Protein AF-0000000078231424 (afdb_homodimer)

pLDDT: mean 76.79, std 26.16, range [24.81, 97.56]

Radius of gyration: 26.02 Å; Cα contacts (8 Å, |Δi|>4): 139; chains: 2; bounding box: 28×90×89 Å

Foldseek 3Di:
DPPPPPPPPPPPPPCCPVVVPPPPQPQDQDDLPLCVPPDPVLVVVLVVLVVDPPDDLVVSLVVQLVSCVVVVCNVSSNVSSVSRVVSVVVNVVVVVVVVVVVVD/DPPPPPPPPPPPPPCCVVVVPPPPQPQDQDDLPLCVPPDPVLVVVLVVLVVDPPDDLVVSLVVQLVSCVVVVCNVSSNVSSVSRVVSVVVNVVVVVVVVVVVVD

Solvent-accessible surface area (backbone atoms only — not comparable to full-atom values): 12848 Å² total; per-residue (Å²): 135,86,78,74,78,76,79,76,76,76,76,74,73,73,76,70,70,72,72,62,69,70,63,95,63,39,74,73,69,74,72,65,68,77,49,72,84,47,55,70,68,58,50,50,55,52,47,60,60,68,63,54,75,90,60,46,67,70,57,49,50,51,53,49,36,59,57,23,50,79,71,74,37,36,71,53,40,50,54,47,49,50,53,46,51,52,51,50,52,52,50,49,54,51,40,51,50,52,41,52,60,67,66,100,136,86,78,76,78,77,78,76,76,77,75,75,73,74,75,70,69,73,74,60,70,68,62,95,62,40,76,73,69,74,73,67,69,78,48,72,85,47,54,70,68,59,49,52,56,53,48,60,60,66,63,54,75,91,59,46,66,69,56,48,48,51,52,50,36,57,58,22,50,79,72,74,36,36,69,54,39,50,53,47,47,50,52,46,51,53,49,51,53,52,50,48,53,50,41,50,52,52,42,52,60,66,65,100

Secondary structure (DSSP, 8-state):
-----------------------TT--PPPP-GGGTT--HHHHHHHHHHHT--S--HHHHHHHHHHHHHTTT-HHHHHHHHHHHHHHHHHHHHHHHHHHHHHH-/-----------------------TT--PPPP-GGGTT--HHHHHHHHHHHT--S--HHHHHHHHHHHHHTTT-HHHHHHHHHHHHHHHHHHHHHHHHHHHHHH-

Structure (mmCIF, N/CA/C/O backbone):
data_AF-0000000078231424-model_v1
#
loop_
_entity.id
_entity.type
_entity.pdbx_description
1 polymer 'SXP/RAL-2 family protein Ani s 5-like cation-binding domain-containing protein'
#
loop_
_atom_site.group_PDB
_atom_site.id
_atom_site.type_symbol
_atom_site.label_atom_id
_atom_site.label_alt_id
_atom_site.label_comp_id
_atom_site.label_asym_id
_atom_site.label_entity_id
_atom_site.label_seq_id
_atom_site.pdbx_PDB_ins_code
_atom_site.Cartn_x
_atom_site.Cartn_y
_atom_site.Cartn_z
_atom_site.occupancy
_atom_site.B_iso_or_equiv
_atom_site.auth_seq_id
_atom_site.auth_comp_id
_atom_site.auth_asym_id
_atom_site.auth_atom_id
_atom_site.pdbx_PDB_model_num
ATOM 1 N N . MET A 1 1 ? 15.016 -62.781 35.5 1 29.92 1 MET A N 1
ATOM 2 C CA . MET A 1 1 ? 15.273 -61.75 34.5 1 29.92 1 MET A CA 1
ATOM 3 C C . MET A 1 1 ? 14.461 -60.469 34.812 1 29.92 1 MET A C 1
ATOM 5 O O . MET A 1 1 ? 13.234 -60.531 34.906 1 29.92 1 MET A O 1
ATOM 9 N N . ASN A 1 2 ? 14.906 -59.594 35.75 1 36.22 2 ASN A N 1
ATOM 10 C CA . ASN A 1 2 ? 14.469 -58.312 36.281 1 36.22 2 ASN A CA 1
ATOM 11 C C . ASN A 1 2 ? 14.25 -57.281 35.188 1 36.22 2 ASN A C 1
ATOM 13 O O . ASN A 1 2 ? 15.195 -56.938 34.469 1 36.22 2 ASN A O 1
ATOM 17 N N . THR A 1 3 ? 13.125 -57.344 34.375 1 36.69 3 THR A N 1
ATOM 18 C CA . THR A 1 3 ? 12.539 -56.531 33.344 1 36.69 3 THR A CA 1
ATOM 19 C C . THR A 1 3 ? 12.531 -55.062 33.75 1 36.69 3 THR A C 1
ATOM 21 O O . THR A 1 3 ? 11.852 -54.688 34.719 1 36.69 3 THR A O 1
ATOM 24 N N . THR A 1 4 ? 13.719 -54.469 33.875 1 33.81 4 THR A N 1
ATOM 25 C CA . THR A 1 4 ? 13.898 -53.031 34.125 1 33.81 4 THR A CA 1
ATOM 26 C C . THR A 1 4 ? 13.094 -52.188 33.125 1 33.81 4 THR A C 1
ATOM 28 O O . THR A 1 4 ? 13.156 -52.438 31.922 1 33.81 4 THR A O 1
ATOM 31 N N . LEU A 1 5 ? 11.867 -51.875 33.469 1 32.69 5 LEU A N 1
ATOM 32 C CA . LEU A 1 5 ? 10.914 -50.969 32.844 1 32.69 5 LEU A CA 1
ATOM 33 C C . LEU A 1 5 ? 11.555 -49.594 32.594 1 32.69 5 LEU A C 1
ATOM 35 O O . LEU A 1 5 ? 11.969 -48.938 33.531 1 32.69 5 LEU A O 1
ATOM 39 N N . PHE A 1 6 ? 12.43 -49.531 31.562 1 30.42 6 PHE A N 1
ATOM 40 C CA . PHE A 1 6 ? 13.008 -48.281 31.141 1 30.42 6 PHE A CA 1
ATOM 41 C C . PHE A 1 6 ? 11.914 -47.25 30.828 1 30.42 6 PHE A C 1
ATOM 43 O O . PHE A 1 6 ? 11 -47.531 30.047 1 30.42 6 PHE A O 1
ATOM 50 N N . VAL A 1 7 ? 11.594 -46.406 31.812 1 28.5 7 VAL A N 1
ATOM 51 C CA . VAL A 1 7 ? 10.719 -45.25 31.812 1 28.5 7 VAL A CA 1
ATOM 52 C C . VAL A 1 7 ? 11.188 -44.25 30.75 1 28.5 7 VAL A C 1
ATOM 54 O O . VAL A 1 7 ? 12.289 -43.719 30.844 1 28.5 7 VAL A O 1
ATOM 57 N N . LEU A 1 8 ? 10.961 -44.594 29.453 1 29.27 8 LEU A N 1
ATOM 58 C CA . LEU A 1 8 ? 11.203 -43.625 28.406 1 29.27 8 LEU A CA 1
ATOM 59 C C . LEU A 1 8 ? 10.375 -42.344 28.641 1 29.27 8 LEU A C 1
ATOM 61 O O . LEU A 1 8 ? 9.148 -42.406 28.578 1 29.27 8 LEU A O 1
ATOM 65 N N . LEU A 1 9 ? 10.773 -41.531 29.609 1 26.89 9 LEU A N 1
ATOM 66 C CA . LEU A 1 9 ? 10.172 -40.188 29.734 1 26.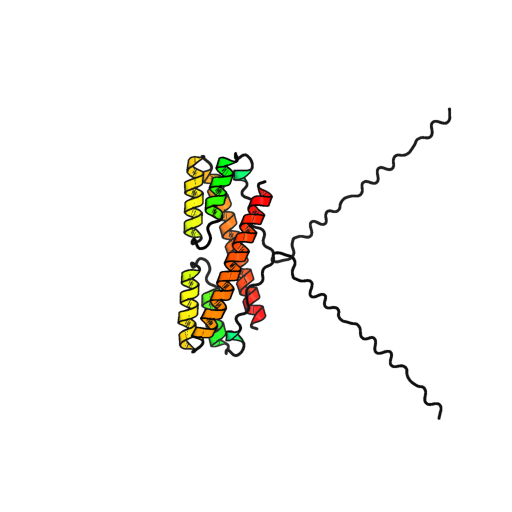89 9 LEU A CA 1
ATOM 67 C C . LEU A 1 9 ? 10.344 -39.406 28.438 1 26.89 9 LEU A C 1
ATOM 69 O O . LEU A 1 9 ? 11.469 -39.062 28.047 1 26.89 9 LEU A O 1
ATOM 73 N N . ALA A 1 10 ? 9.562 -39.781 27.406 1 26.08 10 ALA A N 1
ATOM 74 C CA . ALA A 1 10 ? 9.469 -38.969 26.203 1 26.08 10 ALA A CA 1
ATOM 75 C C . ALA A 1 10 ? 9.133 -37.531 26.531 1 26.08 10 ALA A C 1
ATOM 77 O O . ALA A 1 10 ? 8.094 -37.25 27.141 1 26.08 10 ALA A O 1
ATOM 78 N N . ALA A 1 11 ? 10.125 -36.719 26.891 1 24.86 11 ALA A N 1
ATOM 79 C CA . ALA A 1 11 ? 10.078 -35.25 26.984 1 24.86 11 ALA A CA 1
ATOM 80 C C . ALA A 1 11 ? 9.453 -34.625 25.734 1 24.86 11 ALA A C 1
ATOM 82 O O . ALA A 1 11 ? 10.016 -34.75 24.641 1 24.86 11 ALA A O 1
ATOM 83 N N . CYS A 1 12 ? 8.148 -34.781 25.547 1 26.67 12 CYS A N 1
ATOM 84 C CA . CYS A 1 12 ? 7.453 -34 24.531 1 26.67 12 CYS A CA 1
ATOM 85 C C . CYS A 1 12 ? 7.754 -32.5 24.672 1 26.67 12 CYS A C 1
ATOM 87 O O . CYS A 1 12 ? 7.316 -31.875 25.641 1 26.67 12 CYS A O 1
ATOM 89 N N . ALA A 1 13 ? 8.961 -32.094 24.562 1 26.06 13 ALA A N 1
ATOM 90 C CA . ALA A 1 13 ? 9.156 -30.641 24.391 1 26.06 13 ALA A CA 1
ATOM 91 C C . ALA A 1 13 ? 8.156 -30.062 23.391 1 26.06 13 ALA A C 1
ATOM 93 O O . ALA A 1 13 ? 8.102 -30.5 22.234 1 26.06 13 ALA A O 1
ATOM 94 N N . MET A 1 14 ? 6.93 -29.812 23.859 1 26.11 14 MET A N 1
ATOM 95 C CA . MET A 1 14 ? 5.977 -28.984 23.125 1 26.11 14 MET A CA 1
ATOM 96 C C . MET A 1 14 ? 6.672 -27.781 22.516 1 26.11 14 MET A C 1
ATOM 98 O O . MET A 1 14 ? 7.289 -26.984 23.219 1 26.11 14 MET A O 1
ATOM 102 N N . LEU A 1 15 ? 7.34 -27.891 21.391 1 28.67 15 LEU A N 1
ATOM 103 C CA . LEU A 1 15 ? 7.68 -26.766 20.516 1 28.67 15 LEU A CA 1
ATOM 104 C C . LEU A 1 15 ? 6.523 -25.766 20.453 1 28.67 15 LEU A C 1
ATOM 106 O O . LEU A 1 15 ? 5.5 -26.047 19.812 1 28.67 15 LEU A O 1
ATOM 110 N N . TYR A 1 16 ? 6.078 -25.234 21.547 1 28.72 16 TYR A N 1
ATOM 111 C CA . TYR A 1 16 ? 5.211 -24.062 21.422 1 28.72 16 TYR A CA 1
ATOM 112 C C . TYR A 1 16 ? 5.789 -23.078 20.422 1 28.72 16 TYR A C 1
ATOM 114 O O . TYR A 1 16 ? 6.738 -22.344 20.734 1 28.72 16 TYR A O 1
ATOM 122 N N . THR A 1 17 ? 6.133 -23.5 19.203 1 31.11 17 THR A N 1
ATOM 123 C CA . THR A 1 17 ? 6.328 -22.391 18.266 1 31.11 17 THR A CA 1
ATOM 124 C C . THR A 1 17 ? 5.227 -21.344 18.422 1 31.11 17 THR A C 1
ATOM 126 O O . THR A 1 17 ? 4.051 -21.641 18.219 1 31.11 17 THR A O 1
ATOM 129 N N . VAL A 1 18 ? 5.285 -20.656 19.484 1 28.02 18 VAL A N 1
ATOM 130 C CA . VAL A 1 18 ? 4.449 -19.484 19.688 1 28.02 18 VAL A CA 1
ATOM 131 C C . VAL A 1 18 ? 4.316 -18.719 18.359 1 28.02 18 VAL A C 1
ATOM 133 O O . VAL A 1 18 ? 5.305 -18.203 17.844 1 28.02 18 VAL A O 1
ATOM 136 N N . PHE A 1 19 ? 3.602 -19.281 17.375 1 32.78 19 PHE A N 1
ATOM 137 C CA . PHE A 1 19 ? 3.09 -18.422 16.312 1 32.78 19 PHE A CA 1
ATOM 138 C C . PHE A 1 19 ? 2.537 -17.125 16.859 1 32.78 19 PHE A C 1
ATOM 140 O O . PHE A 1 19 ? 1.408 -17.078 17.359 1 32.78 19 PHE A O 1
ATOM 147 N N . ALA A 1 20 ? 3.301 -16.5 17.625 1 33.19 20 ALA A N 1
ATOM 148 C CA . ALA A 1 20 ? 2.766 -15.188 17.984 1 33.19 20 ALA A CA 1
ATOM 149 C C . ALA A 1 20 ? 2.189 -14.477 16.766 1 33.19 20 ALA A C 1
ATOM 151 O O . ALA A 1 20 ? 2.785 -14.508 15.68 1 33.19 20 ALA A O 1
ATOM 152 N N . PRO A 1 21 ? 0.862 -14.391 16.703 1 37.12 21 PRO A N 1
ATOM 153 C CA . PRO A 1 21 ? 0.337 -13.586 15.602 1 37.12 21 PRO A CA 1
ATOM 154 C C . PRO A 1 21 ? 1.209 -12.375 15.281 1 37.12 21 PRO A C 1
ATOM 156 O O . PRO A 1 21 ? 1.885 -11.852 16.172 1 37.12 21 PRO A O 1
ATOM 159 N N . PRO A 1 22 ? 1.739 -12.359 14.102 1 42.34 22 PRO A N 1
ATOM 160 C CA . PRO A 1 22 ? 2.506 -11.141 13.852 1 42.34 22 PRO A CA 1
ATOM 161 C C . PRO A 1 22 ? 1.922 -9.914 14.562 1 42.34 22 PRO A C 1
ATOM 163 O O . PRO A 1 22 ? 0.721 -9.875 14.836 1 42.34 22 PRO A O 1
ATOM 166 N N . PRO A 1 23 ? 2.578 -9.25 15.281 1 41.38 23 PRO A N 1
ATOM 167 C CA . PRO A 1 23 ? 1.985 -8.062 15.914 1 41.38 23 PRO A CA 1
ATOM 168 C C . PRO A 1 23 ? 0.922 -7.398 15.047 1 41.38 23 PRO A C 1
ATOM 170 O O . PRO A 1 23 ? 0.948 -7.539 13.82 1 41.38 23 PRO A O 1
ATOM 173 N N . PRO A 1 24 ? -0 -6.73 15.438 1 38.22 24 PRO A N 1
ATOM 174 C CA . PRO A 1 24 ? -1.04 -5.859 14.883 1 38.22 24 PRO A CA 1
ATOM 175 C C . PRO A 1 24 ? -0.474 -4.77 13.969 1 38.22 24 PRO A C 1
ATOM 177 O O . PRO A 1 24 ? 0.442 -4.047 14.367 1 38.22 24 PRO A O 1
ATOM 180 N N . GLY A 1 25 ? -0.417 -5.18 12.727 1 46.84 25 GLY A N 1
ATOM 181 C CA . GLY A 1 25 ? -0.118 -4.18 11.719 1 46.84 25 GLY A CA 1
ATOM 182 C C . GLY A 1 25 ? 0.685 -4.727 10.555 1 46.84 25 GLY A C 1
ATOM 183 O O . GLY A 1 25 ? 0.843 -4.059 9.531 1 46.84 25 GLY A O 1
ATOM 184 N N . CYS A 1 26 ? 1.635 -5.676 10.938 1 50.22 26 CYS A N 1
ATOM 185 C CA . CYS A 1 26 ? 2.471 -6.117 9.828 1 50.22 26 CYS A CA 1
ATOM 186 C C . CYS A 1 26 ? 1.677 -6.988 8.859 1 50.22 26 CYS A C 1
ATOM 188 O O . CYS A 1 26 ? 1.379 -8.148 9.164 1 50.22 26 CYS A O 1
ATOM 190 N N . GLN A 1 27 ? 0.728 -6.422 8.18 1 59.31 27 GLN A N 1
ATOM 191 C CA . GLN A 1 27 ? -0.224 -7.16 7.359 1 59.31 27 GLN A CA 1
ATOM 192 C C . GLN A 1 27 ? 0.478 -7.855 6.195 1 59.31 27 GLN A C 1
ATOM 194 O O . GLN A 1 27 ? 1.258 -7.23 5.473 1 59.31 27 GLN A O 1
ATOM 199 N N . ARG A 1 28 ? 0.659 -9.148 6.312 1 70.44 28 ARG A N 1
ATOM 200 C CA . ARG A 1 28 ? 1.254 -10.016 5.305 1 70.44 28 ARG A CA 1
ATOM 201 C C . ARG A 1 28 ? 0.344 -10.141 4.086 1 70.44 28 ARG A C 1
ATOM 203 O O . ARG A 1 28 ? -0.875 -10.258 4.227 1 70.44 28 ARG A O 1
ATOM 210 N N . PRO A 1 29 ? 1.001 -9.891 2.854 1 84.75 29 PRO A N 1
ATOM 211 C CA . PRO A 1 29 ? 0.198 -10.078 1.644 1 84.75 29 PRO A CA 1
ATOM 212 C C . PRO A 1 29 ? -0.372 -11.484 1.524 1 84.75 29 PRO A C 1
ATOM 214 O O . PRO A 1 29 ? 0.229 -12.445 2.02 1 84.75 29 PRO A O 1
ATOM 217 N N . PRO A 1 30 ? -1.543 -11.547 0.919 1 89.62 30 PRO A N 1
ATOM 218 C CA . PRO A 1 30 ? -2.082 -12.891 0.681 1 89.62 30 PRO A CA 1
ATOM 219 C C . PRO A 1 30 ? -1.171 -13.742 -0.2 1 89.62 30 PRO A C 1
ATOM 221 O O . PRO A 1 30 ? -0.541 -13.227 -1.126 1 89.62 30 PRO A O 1
ATOM 224 N N . LYS A 1 31 ? -1.163 -15.07 0.105 1 91 31 LYS A N 1
ATOM 225 C CA . LYS A 1 31 ? -0.408 -16 -0.729 1 91 31 LYS A CA 1
ATOM 226 C C . LYS A 1 31 ? -1.131 -16.266 -2.047 1 91 31 LYS A C 1
ATOM 228 O O . LYS A 1 31 ? -2.324 -16.578 -2.055 1 91 31 LYS A O 1
ATOM 233 N N . PRO A 1 32 ? -0.346 -16.109 -3.109 1 94.81 32 PRO A N 1
ATOM 234 C CA . PRO A 1 32 ? -0.964 -16.547 -4.367 1 94.81 32 PRO A CA 1
ATOM 235 C C . PRO A 1 32 ? -1.058 -18.062 -4.496 1 94.81 32 PRO A C 1
ATOM 237 O O . PRO A 1 32 ? -0.172 -18.688 -5.078 1 94.81 32 PRO A O 1
ATOM 240 N N . GLU A 1 33 ? -2.133 -18.625 -4.152 1 92.56 33 GLU A N 1
ATOM 241 C CA . GLU A 1 33 ? -2.311 -20.062 -4.062 1 92.56 33 GLU A CA 1
ATOM 242 C C . GLU A 1 33 ? -2.24 -20.719 -5.441 1 92.56 33 GLU A C 1
ATOM 244 O O . GLU A 1 33 ? -1.849 -21.891 -5.562 1 92.56 33 GLU A O 1
ATOM 249 N N . PHE A 1 34 ? -2.582 -19.969 -6.426 1 93.94 34 PHE A N 1
ATOM 250 C CA . PHE A 1 34 ? -2.629 -20.516 -7.773 1 93.94 34 PHE A CA 1
ATOM 251 C C . PHE A 1 34 ? -1.224 -20.781 -8.297 1 93.94 34 PHE A C 1
ATOM 253 O O . PHE A 1 34 ? -1.055 -21.422 -9.336 1 93.94 34 PHE A O 1
ATOM 260 N N . LEU A 1 35 ? -0.216 -20.359 -7.57 1 95 35 LEU A N 1
ATOM 261 C CA . LEU A 1 35 ? 1.161 -20.578 -8 1 95 35 LEU A CA 1
ATOM 262 C C . LEU A 1 35 ? 1.737 -21.844 -7.359 1 95 35 LEU A C 1
ATOM 264 O O . LEU A 1 35 ? 2.865 -22.234 -7.664 1 95 35 LEU A O 1
ATOM 268 N N . ASP A 1 36 ? 1.026 -22.547 -6.465 1 90.62 36 ASP A N 1
ATOM 269 C CA . ASP A 1 36 ? 1.538 -23.703 -5.719 1 90.62 36 ASP A CA 1
ATOM 270 C C . ASP A 1 36 ? 2.061 -24.781 -6.66 1 90.62 36 ASP A C 1
ATOM 272 O O . ASP A 1 36 ? 3.1 -25.391 -6.398 1 90.62 36 ASP A O 1
ATOM 276 N N . ASN A 1 37 ? 1.397 -25 -7.809 1 86.31 37 ASN A N 1
ATOM 277 C CA . ASN A 1 37 ? 1.807 -26.062 -8.719 1 86.31 37 ASN A CA 1
ATOM 278 C C . ASN A 1 37 ? 2.307 -25.516 -10.047 1 86.31 37 ASN A C 1
ATOM 280 O O . ASN A 1 37 ? 2.359 -26.234 -11.047 1 86.31 37 ASN A O 1
ATOM 284 N N . ALA A 1 38 ? 2.686 -24.281 -9.93 1 91.69 38 ALA A N 1
ATOM 285 C CA . ALA A 1 38 ? 3.125 -23.672 -11.172 1 91.69 38 ALA A CA 1
ATOM 286 C C . ALA A 1 38 ? 4.613 -23.906 -11.414 1 91.69 38 ALA A C 1
ATOM 288 O O . ALA A 1 38 ? 5.387 -24.031 -10.461 1 91.69 38 ALA A O 1
ATOM 289 N N . ASN A 1 39 ? 4.965 -24.031 -12.68 1 92.12 39 ASN A N 1
ATOM 290 C CA . ASN A 1 39 ? 6.387 -24.156 -12.984 1 92.12 39 ASN A CA 1
ATOM 291 C C . ASN A 1 39 ? 7.105 -22.812 -12.82 1 92.12 39 ASN A C 1
ATOM 293 O O . ASN A 1 39 ? 6.469 -21.797 -12.57 1 92.12 39 ASN A O 1
ATOM 297 N N . GLU A 1 40 ? 8.414 -22.859 -13.008 1 92.94 40 GLU A N 1
ATOM 298 C CA . GLU A 1 40 ? 9.258 -21.703 -12.742 1 92.94 40 GLU A CA 1
ATOM 299 C C . GLU A 1 40 ? 8.938 -20.547 -13.688 1 92.94 40 GLU A C 1
ATOM 301 O O . GLU A 1 40 ? 8.945 -19.391 -13.281 1 92.94 40 GLU A O 1
ATOM 306 N N . THR A 1 41 ? 8.625 -20.891 -14.914 1 94.75 41 THR A N 1
ATOM 307 C CA . THR A 1 41 ? 8.328 -19.859 -15.906 1 94.75 41 THR A CA 1
ATOM 308 C C . THR A 1 41 ? 7.062 -19.094 -15.531 1 94.75 41 THR A C 1
ATOM 310 O O . THR A 1 41 ? 7.039 -17.859 -15.57 1 94.75 41 THR A O 1
ATOM 313 N N . VAL A 1 42 ? 6.078 -19.812 -15.102 1 95.31 42 VAL A N 1
ATOM 314 C CA . VAL A 1 42 ? 4.801 -19.234 -14.711 1 95.31 42 VAL A CA 1
ATOM 315 C C . VAL A 1 42 ? 4.992 -18.328 -13.5 1 95.31 42 VAL A C 1
ATOM 317 O O . VAL A 1 42 ? 4.508 -17.188 -13.477 1 95.31 42 VAL A O 1
ATOM 320 N N . ARG A 1 43 ? 5.773 -18.797 -12.539 1 94.88 43 ARG A N 1
ATOM 321 C CA . ARG A 1 43 ? 6.051 -18.016 -11.336 1 94.88 43 ARG A CA 1
ATOM 322 C C . ARG A 1 43 ? 6.82 -16.75 -11.672 1 94.88 43 ARG A C 1
ATOM 324 O O . ARG A 1 43 ? 6.484 -15.664 -11.18 1 94.88 43 ARG A O 1
ATOM 331 N N . LYS A 1 44 ? 7.805 -16.859 -12.523 1 95.19 44 LYS A N 1
ATOM 332 C CA . LYS A 1 44 ? 8.625 -15.711 -12.891 1 95.19 44 LYS A CA 1
ATOM 333 C C . LYS A 1 44 ? 7.785 -14.625 -13.57 1 95.19 44 LYS A C 1
ATOM 335 O O . LYS A 1 44 ? 7.922 -13.445 -13.258 1 95.19 44 LYS A O 1
ATOM 340 N N . GLU A 1 45 ? 6.898 -15.031 -14.445 1 96.5 45 GLU A N 1
ATOM 341 C CA . GLU A 1 45 ? 6.066 -14.062 -15.156 1 96.5 45 GLU A CA 1
ATOM 342 C C . GLU A 1 45 ? 5.137 -13.32 -14.203 1 96.5 45 GLU A C 1
ATOM 344 O O . GLU A 1 45 ? 4.965 -12.109 -14.312 1 96.5 45 GLU A O 1
ATOM 349 N N . PHE A 1 46 ? 4.578 -14.094 -13.281 1 96.75 46 PHE A N 1
ATOM 350 C CA . PHE A 1 46 ? 3.703 -13.477 -12.297 1 96.75 46 PHE A CA 1
ATOM 351 C C . PHE A 1 46 ? 4.461 -12.438 -11.484 1 96.75 46 PHE A C 1
ATOM 353 O O . PHE A 1 46 ? 4.004 -11.297 -11.344 1 96.75 46 PHE A O 1
ATOM 360 N N . PHE A 1 47 ? 5.621 -12.719 -11.039 1 96.25 47 PHE A N 1
ATOM 361 C CA . PHE A 1 47 ? 6.355 -11.836 -10.141 1 96.25 47 PHE A CA 1
ATOM 362 C C . PHE A 1 47 ? 6.938 -10.648 -10.898 1 96.25 47 PHE A C 1
ATOM 364 O O . PHE A 1 47 ? 7.137 -9.578 -10.328 1 96.25 47 PHE A O 1
ATOM 371 N N . ASP A 1 48 ? 7.121 -10.805 -12.227 1 95.38 48 ASP A N 1
ATOM 372 C CA . ASP A 1 48 ? 7.531 -9.664 -13.039 1 95.38 48 ASP A CA 1
ATOM 373 C C . ASP A 1 48 ? 6.438 -8.602 -13.078 1 95.38 48 ASP A C 1
ATOM 375 O O . ASP A 1 48 ? 6.734 -7.402 -13.141 1 95.38 48 ASP A O 1
ATOM 379 N N . ILE A 1 49 ? 5.188 -9.039 -13.008 1 95.31 49 ILE A N 1
ATOM 380 C CA . ILE A 1 49 ? 4.066 -8.109 -13.008 1 95.31 49 ILE A CA 1
ATOM 381 C C . ILE A 1 49 ? 3.961 -7.438 -11.641 1 95.31 49 ILE A C 1
ATOM 383 O O . ILE A 1 49 ? 3.859 -6.211 -11.547 1 95.31 49 ILE A O 1
ATOM 387 N N . VAL A 1 50 ? 4.109 -8.258 -10.617 1 94.56 50 VAL A N 1
ATOM 388 C CA . VAL A 1 50 ? 3.816 -7.812 -9.258 1 94.56 50 VAL A CA 1
ATOM 389 C C . VAL A 1 50 ? 4.949 -6.922 -8.75 1 94.56 50 VAL A C 1
ATOM 391 O O . VAL A 1 50 ? 4.719 -5.992 -7.973 1 94.56 50 VAL A O 1
ATOM 394 N N . LYS A 1 51 ? 6.148 -7.039 -9.305 1 93.81 51 LYS A N 1
ATOM 395 C CA . LYS A 1 51 ? 7.324 -6.309 -8.844 1 93.81 51 LYS A CA 1
ATOM 396 C C . LYS A 1 51 ? 7.285 -4.855 -9.305 1 93.81 51 LYS A C 1
ATOM 398 O O . LYS A 1 51 ? 7.949 -3.994 -8.727 1 93.81 51 LYS A O 1
ATOM 403 N N . LYS A 1 52 ? 6.52 -4.625 -10.344 1 90.38 52 LYS A N 1
ATOM 404 C CA . LYS A 1 52 ? 6.484 -3.27 -10.883 1 90.38 52 LYS A CA 1
ATOM 405 C C . LYS A 1 52 ? 5.844 -2.301 -9.891 1 90.38 52 LYS A C 1
ATOM 407 O O . LYS A 1 52 ? 4.672 -2.451 -9.539 1 90.38 52 LYS A O 1
ATOM 412 N N . HIS A 1 53 ? 6.668 -1.378 -9.539 1 83.69 53 HIS A N 1
ATOM 413 C CA . HIS A 1 53 ? 6.207 -0.347 -8.617 1 83.69 53 HIS A CA 1
ATOM 414 C C . HIS A 1 53 ? 5.637 0.85 -9.367 1 83.69 53 HIS A C 1
ATOM 416 O O . HIS A 1 53 ? 6.016 1.107 -10.508 1 83.69 53 HIS A O 1
ATOM 422 N N . GLY A 1 54 ? 4.691 1.554 -8.797 1 78.25 54 GLY A N 1
ATOM 423 C CA . GLY A 1 54 ? 4.156 2.779 -9.367 1 78.25 54 GLY A CA 1
ATOM 424 C C . GLY A 1 54 ? 2.994 2.539 -10.312 1 78.25 54 GLY A C 1
ATOM 425 O O . GLY A 1 54 ? 2.451 3.484 -10.891 1 78.25 54 GLY A O 1
ATOM 426 N N . VAL A 1 55 ? 2.709 1.34 -10.531 1 84.62 55 VAL A N 1
ATOM 427 C CA . VAL A 1 55 ? 1.543 1.008 -11.344 1 84.62 55 VAL A CA 1
ATOM 428 C C . VAL A 1 55 ? 0.279 1.097 -10.492 1 84.62 55 VAL A C 1
ATOM 430 O O . VAL A 1 55 ? 0.233 0.565 -9.383 1 84.62 55 VAL A O 1
ATOM 433 N N . PRO A 1 56 ? -0.734 1.818 -11.078 1 85.06 56 PRO A N 1
ATOM 434 C CA . PRO A 1 56 ? -1.992 1.86 -10.328 1 85.06 56 PRO A CA 1
ATOM 435 C C . PRO A 1 56 ? -2.553 0.47 -10.039 1 85.06 56 PRO A C 1
ATOM 437 O O . PRO A 1 56 ? -2.443 -0.431 -10.875 1 85.06 56 PRO A O 1
ATOM 440 N N . PRO A 1 57 ? -3.205 0.361 -8.93 1 85.88 57 PRO A N 1
ATOM 441 C CA . PRO A 1 57 ? -3.693 -0.95 -8.492 1 85.88 57 PRO A CA 1
ATOM 442 C C . PRO A 1 57 ? -4.629 -1.599 -9.516 1 85.88 57 PRO A C 1
ATOM 444 O O . PRO A 1 57 ? -4.551 -2.807 -9.742 1 85.88 57 PRO A O 1
ATOM 447 N N . GLU A 1 58 ? -5.527 -0.829 -10.016 1 87.94 58 GLU A N 1
ATOM 448 C CA . GLU A 1 58 ? -6.488 -1.378 -10.969 1 87.94 58 GLU A CA 1
ATOM 449 C C . GLU A 1 58 ? -5.785 -1.89 -12.227 1 87.94 58 GLU A C 1
ATOM 451 O O . GLU A 1 58 ? -6.156 -2.932 -12.766 1 87.94 58 GLU A O 1
ATOM 456 N N . GLN A 1 59 ? -4.766 -1.151 -12.617 1 91.31 59 GLN A N 1
ATOM 457 C CA . GLN A 1 59 ? -3.998 -1.575 -13.789 1 91.31 59 GLN A CA 1
ATOM 458 C C . GLN A 1 59 ? -3.213 -2.85 -13.492 1 91.31 59 GLN A C 1
ATOM 460 O O . GLN A 1 59 ? -3.141 -3.748 -14.336 1 91.31 59 GLN A O 1
ATOM 465 N N . LYS A 1 60 ? -2.666 -2.93 -12.398 1 92.88 60 LYS A N 1
ATOM 466 C CA . LYS A 1 60 ? -1.929 -4.125 -12.008 1 92.88 60 LYS A CA 1
ATOM 467 C C . LYS A 1 60 ? -2.846 -5.344 -11.953 1 92.88 60 LYS A C 1
ATOM 469 O O . LYS A 1 60 ? -2.484 -6.422 -12.438 1 92.88 60 LYS A O 1
ATOM 474 N N . ARG A 1 61 ? -3.99 -5.18 -11.383 1 93.81 61 ARG A N 1
ATOM 475 C CA . ARG A 1 61 ? -4.977 -6.25 -11.32 1 93.81 61 ARG A CA 1
ATOM 476 C C . ARG A 1 61 ? -5.324 -6.758 -12.719 1 93.81 61 ARG A C 1
ATOM 478 O O . ARG A 1 61 ? -5.371 -7.965 -12.953 1 93.81 61 ARG A O 1
ATOM 485 N N . ALA A 1 62 ? -5.52 -5.816 -13.602 1 95.94 62 ALA A N 1
ATOM 486 C CA . ALA A 1 62 ? -5.844 -6.172 -14.984 1 95.94 62 ALA A CA 1
ATOM 487 C C . ALA A 1 62 ? -4.703 -6.957 -15.625 1 95.94 62 ALA A C 1
ATOM 489 O O . ALA A 1 62 ? -4.941 -7.934 -16.344 1 95.94 62 ALA A O 1
ATOM 490 N N . GLN A 1 63 ? -3.453 -6.531 -15.375 1 96.81 63 GLN A N 1
ATOM 491 C CA . GLN A 1 63 ? -2.281 -7.207 -15.922 1 96.81 63 GLN A CA 1
ATOM 492 C C . GLN A 1 63 ? -2.184 -8.641 -15.398 1 96.81 63 GLN A C 1
ATOM 494 O O . GLN A 1 63 ? -1.876 -9.562 -16.156 1 96.81 63 GLN A O 1
ATOM 499 N N . VAL A 1 64 ? -2.504 -8.812 -14.125 1 97.25 64 VAL A N 1
ATOM 500 C CA . VAL A 1 64 ? -2.434 -10.141 -13.516 1 97.25 64 VAL A CA 1
ATOM 501 C C . VAL A 1 64 ? -3.494 -11.047 -14.125 1 97.25 64 VAL A C 1
ATOM 503 O O . VAL A 1 64 ? -3.211 -12.203 -14.469 1 97.25 64 VAL A O 1
ATOM 506 N N . ILE A 1 65 ? -4.723 -10.516 -14.266 1 97.12 65 ILE A N 1
ATOM 507 C CA . ILE A 1 65 ? -5.824 -11.305 -14.797 1 97.12 65 ILE A CA 1
ATOM 508 C C . ILE A 1 65 ? -5.547 -11.664 -16.25 1 97.12 65 ILE A C 1
ATOM 510 O O . ILE A 1 65 ? -5.773 -12.805 -16.672 1 97.12 65 ILE A O 1
ATOM 514 N N . GLU A 1 66 ? -5.008 -10.773 -17.062 1 97.56 66 GLU A N 1
ATOM 515 C CA . GLU A 1 66 ? -4.637 -11.031 -18.453 1 97.56 66 GLU A CA 1
ATOM 516 C C . GLU A 1 66 ? -3.559 -12.109 -18.547 1 97.56 66 GLU A C 1
ATOM 518 O O . GLU A 1 66 ? -3.65 -13.016 -19.375 1 97.56 66 GLU A O 1
ATOM 523 N N . TRP A 1 67 ? -2.553 -11.938 -17.703 1 97.38 67 TRP A N 1
ATOM 524 C CA . TRP A 1 67 ? -1.493 -12.938 -17.625 1 97.38 67 TRP A CA 1
ATOM 525 C C . TRP A 1 67 ? -2.066 -14.305 -17.281 1 97.38 67 TRP A C 1
ATOM 527 O O . TRP A 1 67 ? -1.712 -15.305 -17.922 1 97.38 67 TRP A O 1
ATOM 537 N N . ALA A 1 68 ? -2.986 -14.406 -16.375 1 97.06 68 ALA A N 1
ATOM 538 C CA . ALA A 1 68 ? -3.533 -15.664 -15.875 1 97.06 68 ALA A CA 1
ATOM 539 C C . ALA A 1 68 ? -4.344 -16.375 -16.953 1 97.06 68 ALA A C 1
ATOM 541 O O . ALA A 1 68 ? -4.438 -17.609 -16.969 1 97.06 68 ALA A O 1
ATOM 542 N N . LYS A 1 69 ? -4.902 -15.648 -17.828 1 96.75 69 LYS A N 1
ATOM 543 C CA . LYS A 1 69 ? -5.688 -16.219 -18.922 1 96.75 69 LYS A CA 1
ATOM 544 C C . LYS A 1 69 ? -4.836 -17.141 -19.781 1 96.75 69 LYS A C 1
ATOM 546 O O . LYS A 1 69 ? -5.32 -18.188 -20.25 1 96.75 69 LYS A O 1
ATOM 551 N N . LYS A 1 70 ? -3.578 -16.797 -19.969 1 96 70 LYS A N 1
ATOM 552 C CA . LYS A 1 70 ? -2.662 -17.594 -20.797 1 96 70 LYS A CA 1
ATOM 553 C C . LYS A 1 70 ? -2.484 -19 -20.234 1 96 70 LYS A C 1
ATOM 555 O O . LYS A 1 70 ? -2.152 -19.922 -20.969 1 96 70 LYS A O 1
ATOM 560 N N . TYR A 1 71 ? -2.729 -19.156 -19 1 95.38 71 TYR A N 1
ATOM 561 C CA . TYR A 1 71 ? -2.412 -20.438 -18.344 1 95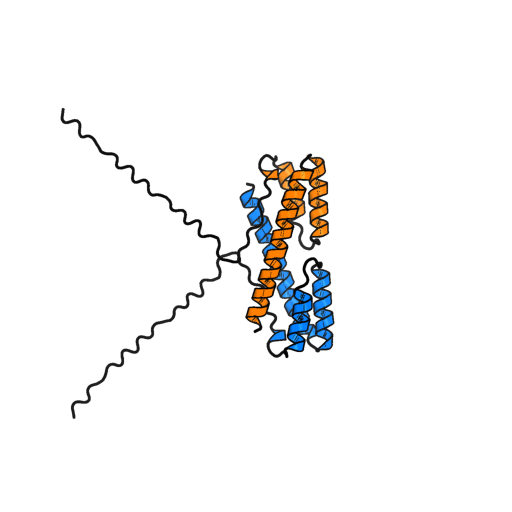.38 71 TYR A CA 1
ATOM 562 C C . TYR A 1 71 ? -3.67 -21.094 -17.797 1 95.38 71 TYR A C 1
ATOM 564 O O . TYR A 1 71 ? -3.588 -22.078 -17.047 1 95.38 71 TYR A O 1
ATOM 572 N N . GLY A 1 72 ? -4.848 -20.531 -18.078 1 94 72 GLY A N 1
ATOM 573 C CA . GLY A 1 72 ? -6.102 -21.094 -17.594 1 94 72 GLY A CA 1
ATOM 574 C C . GLY A 1 72 ? -6.312 -20.875 -16.109 1 94 72 GLY A C 1
ATOM 575 O O . GLY A 1 72 ? -7.012 -21.656 -15.461 1 94 72 GLY A O 1
ATOM 576 N N . LEU A 1 73 ? -5.676 -19.859 -15.531 1 95.44 73 LEU A N 1
ATOM 577 C CA . LEU A 1 73 ? -5.727 -19.578 -14.102 1 95.44 73 LEU A CA 1
ATOM 578 C C . LEU A 1 73 ? -6.57 -18.328 -13.828 1 95.44 73 LEU 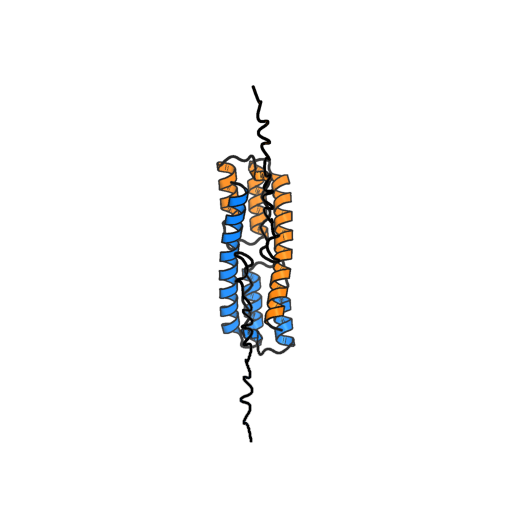A C 1
ATOM 580 O O . LEU A 1 73 ? -6.398 -17.672 -12.797 1 95.44 73 LEU A O 1
ATOM 584 N N . GLU A 1 74 ? -7.504 -17.969 -14.742 1 95.94 74 GLU A N 1
ATOM 585 C CA . GLU A 1 74 ? -8.227 -16.688 -14.664 1 95.94 74 GLU A CA 1
ATOM 586 C C . GLU A 1 74 ? -9.047 -16.594 -13.383 1 95.94 74 GLU A C 1
ATOM 588 O O . GLU A 1 74 ? -8.961 -15.602 -12.664 1 95.94 74 GLU A O 1
ATOM 593 N N . GLU A 1 75 ? -9.828 -17.656 -13.062 1 96.44 75 GLU A N 1
ATOM 594 C CA . GLU A 1 75 ? -10.695 -17.609 -11.898 1 96.44 75 GLU A CA 1
ATOM 595 C C . GLU A 1 75 ? -9.891 -17.547 -10.602 1 96.44 75 GLU A C 1
ATOM 597 O O . GLU A 1 75 ? -10.219 -16.781 -9.695 1 96.44 75 GLU A O 1
ATOM 602 N N . GLN A 1 76 ? -8.812 -18.297 -10.539 1 95.81 76 GLN A N 1
ATOM 603 C CA . GLN A 1 76 ? -7.957 -18.281 -9.359 1 95.81 76 GLN A CA 1
ATOM 604 C C . GLN A 1 76 ? -7.293 -16.922 -9.172 1 95.81 76 GLN A C 1
ATOM 606 O O . GLN A 1 76 ? -7.188 -16.422 -8.055 1 95.81 76 GLN A O 1
ATOM 611 N N . ALA A 1 77 ? -6.863 -16.328 -10.273 1 96.25 77 ALA A N 1
ATOM 612 C CA . ALA A 1 77 ? -6.246 -15.016 -10.234 1 96.25 77 ALA A CA 1
ATOM 613 C C . ALA A 1 77 ? -7.238 -13.953 -9.766 1 96.25 77 ALA A C 1
ATOM 615 O O . ALA A 1 77 ? -6.895 -13.086 -8.961 1 96.25 77 ALA A O 1
ATOM 616 N N . LYS A 1 78 ? -8.469 -14.031 -10.266 1 96.75 78 LYS A N 1
ATOM 617 C CA . LYS A 1 78 ? -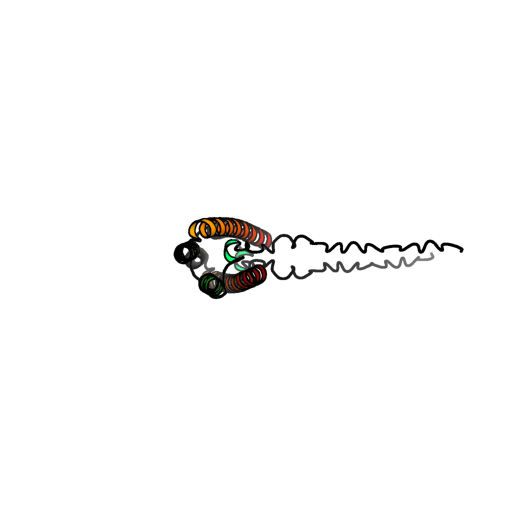9.492 -13.086 -9.844 1 96.75 78 LYS A CA 1
ATOM 618 C C . LYS A 1 78 ? -9.742 -13.172 -8.344 1 96.75 78 LYS A C 1
ATOM 620 O O . LYS A 1 78 ? -9.828 -12.148 -7.66 1 96.75 78 LYS A O 1
ATOM 625 N N . GLN A 1 79 ? -9.812 -14.391 -7.84 1 96.19 79 GLN A N 1
ATOM 626 C CA . GLN A 1 79 ? -10.016 -14.586 -6.406 1 96.19 79 GLN A CA 1
ATOM 627 C C . GLN A 1 79 ? -8.852 -14.008 -5.605 1 96.19 79 GLN A C 1
ATOM 629 O O . GLN A 1 79 ? -9.062 -13.344 -4.594 1 96.19 79 GLN A O 1
ATOM 634 N N . HIS A 1 80 ? -7.668 -14.336 -6.066 1 96.25 80 HIS A N 1
ATOM 635 C CA . HIS A 1 80 ? -6.488 -13.805 -5.391 1 96.25 80 HIS A CA 1
ATOM 636 C C . HIS A 1 80 ? -6.496 -12.273 -5.387 1 96.25 80 HIS A C 1
ATOM 638 O O . HIS A 1 80 ? -6.223 -11.656 -4.355 1 96.25 80 HIS A O 1
ATOM 644 N N . GLU A 1 81 ? -6.801 -11.641 -6.531 1 94.94 81 GLU A N 1
ATOM 645 C CA . GLU A 1 81 ? -6.781 -10.18 -6.637 1 94.94 81 GLU A CA 1
ATOM 646 C C . GLU A 1 81 ? -7.859 -9.555 -5.758 1 94.94 81 GLU A C 1
ATOM 648 O O . GLU A 1 81 ? -7.676 -8.445 -5.242 1 94.94 81 GLU A O 1
ATOM 653 N N . GLU A 1 82 ? -8.953 -10.234 -5.574 1 94.94 82 GLU A N 1
ATOM 654 C CA . GLU A 1 82 ? -9.977 -9.742 -4.648 1 94.94 82 GLU A CA 1
ATOM 655 C C . GLU A 1 82 ? -9.453 -9.711 -3.217 1 94.94 82 GLU A C 1
ATOM 657 O O . GLU A 1 82 ? -9.672 -8.742 -2.49 1 94.94 82 GLU A O 1
ATOM 662 N N . LYS A 1 83 ? -8.742 -10.773 -2.865 1 93.5 83 LYS A N 1
ATOM 663 C CA . LYS A 1 83 ? -8.133 -10.805 -1.538 1 93.5 83 LYS A CA 1
ATOM 664 C C . LYS A 1 83 ? -7.113 -9.688 -1.374 1 93.5 83 LYS A C 1
ATOM 666 O O . LYS A 1 83 ? -7.043 -9.055 -0.317 1 93.5 83 LYS A O 1
ATOM 671 N N . VAL A 1 84 ? -6.344 -9.477 -2.412 1 93.19 84 VAL A N 1
ATOM 672 C CA . VAL A 1 84 ? -5.348 -8.406 -2.396 1 93.19 84 VAL A CA 1
ATOM 673 C C . VAL A 1 84 ? -6.035 -7.059 -2.205 1 93.19 84 VAL A C 1
ATOM 675 O O . VAL A 1 84 ? -5.594 -6.238 -1.397 1 93.19 84 VAL A O 1
ATOM 678 N N . HIS A 1 85 ? -7.113 -6.848 -2.955 1 91.5 85 HIS A N 1
ATOM 679 C CA . HIS A 1 85 ? -7.848 -5.59 -2.877 1 91.5 85 HIS A CA 1
ATOM 680 C C . HIS A 1 85 ? -8.398 -5.355 -1.474 1 91.5 85 HIS A C 1
ATOM 682 O O . HIS A 1 85 ? -8.281 -4.25 -0.935 1 91.5 85 HIS A O 1
ATOM 688 N N . GLU A 1 86 ? -8.93 -6.312 -0.881 1 91.94 86 GLU A N 1
ATOM 689 C CA . GLU A 1 86 ? -9.469 -6.211 0.469 1 91.94 86 GLU A CA 1
ATOM 690 C C . GLU A 1 86 ? -8.375 -5.898 1.484 1 91.94 86 GLU A C 1
ATOM 692 O O . GLU A 1 86 ? -8.562 -5.059 2.367 1 91.94 86 GLU A O 1
ATOM 697 N N . GLU A 1 87 ? -7.328 -6.578 1.329 1 90.06 87 GLU A N 1
ATOM 698 C CA . GLU A 1 87 ? -6.211 -6.352 2.24 1 90.06 87 GLU A CA 1
ATOM 699 C C . GLU A 1 87 ? -5.668 -4.934 2.104 1 90.06 87 GLU A C 1
ATOM 701 O O . GLU A 1 87 ? -5.336 -4.289 3.102 1 90.06 87 GLU A O 1
ATOM 706 N N . GLN A 1 88 ? -5.566 -4.492 0.911 1 89.06 88 GLN A N 1
ATOM 707 C CA . GLN A 1 88 ? -5.07 -3.141 0.676 1 89.06 88 GLN A CA 1
ATOM 708 C C . GLN A 1 88 ? -5.992 -2.098 1.304 1 89.06 88 GLN A C 1
ATOM 710 O O . GLN A 1 88 ? -5.523 -1.101 1.857 1 89.06 88 GLN A O 1
ATOM 715 N N . ALA A 1 89 ? -7.258 -2.281 1.177 1 89.69 89 ALA A N 1
ATOM 716 C CA . ALA A 1 89 ? -8.234 -1.375 1.775 1 89.69 89 ALA A CA 1
ATOM 717 C C . ALA A 1 89 ? -8.094 -1.346 3.295 1 89.69 89 ALA A C 1
ATOM 719 O O . ALA A 1 89 ? -8.102 -0.273 3.904 1 89.69 89 ALA A O 1
ATOM 720 N N . ARG A 1 90 ? -7.945 -2.502 3.83 1 90.44 90 ARG A N 1
ATOM 721 C CA . ARG A 1 90 ? -7.781 -2.604 5.277 1 90.44 90 ARG A CA 1
ATOM 72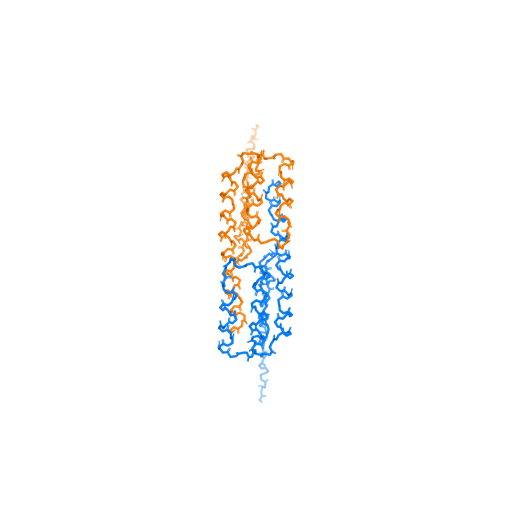2 C C . ARG A 1 90 ? -6.512 -1.895 5.734 1 90.44 90 ARG A C 1
ATOM 724 O O . ARG A 1 90 ? -6.527 -1.156 6.719 1 90.44 90 ARG A O 1
ATOM 731 N N . GLN A 1 91 ? -5.441 -2.16 5.023 1 87.88 91 GLN A N 1
ATOM 732 C CA . GLN A 1 91 ? -4.172 -1.529 5.367 1 87.88 91 GLN A CA 1
ATOM 733 C C . GLN A 1 91 ? -4.27 -0.009 5.266 1 87.88 91 GLN A C 1
ATOM 735 O O . GLN A 1 91 ? -3.689 0.711 6.082 1 87.88 91 GLN A O 1
ATOM 740 N N . HIS A 1 92 ? -4.91 0.415 4.238 1 90 92 HIS A N 1
ATOM 741 C CA . HIS A 1 92 ? -5.09 1.853 4.066 1 90 92 HIS A CA 1
ATOM 742 C C . HIS A 1 92 ? -5.801 2.469 5.262 1 90 92 HIS A C 1
ATOM 744 O O . HIS A 1 92 ? -5.367 3.496 5.789 1 90 92 HIS A O 1
ATOM 750 N N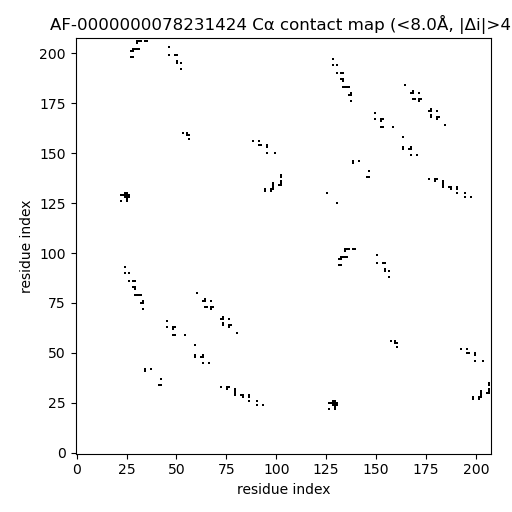 . GLU A 1 93 ? -6.871 1.872 5.66 1 90.88 93 GLU A N 1
ATOM 751 C CA . GLU A 1 93 ? -7.617 2.365 6.812 1 90.88 93 GLU A CA 1
ATOM 752 C C . GLU A 1 93 ? -6.742 2.41 8.062 1 90.88 93 GLU A C 1
ATOM 754 O O . GLU A 1 93 ? -6.766 3.391 8.812 1 90.88 93 GLU A O 1
ATOM 759 N N . GLU A 1 94 ? -5.992 1.401 8.211 1 88.19 94 GLU A N 1
ATOM 760 C CA . GLU A 1 94 ? -5.113 1.327 9.375 1 88.19 94 GLU A CA 1
ATOM 761 C C . GLU A 1 94 ? -4.051 2.42 9.336 1 88.19 94 GLU A C 1
ATOM 763 O O . GLU A 1 94 ? -3.721 3.014 10.367 1 88.19 94 GLU A O 1
ATOM 768 N N . LYS A 1 95 ? -3.516 2.621 8.195 1 89.25 95 LYS A N 1
ATOM 769 C CA . LYS A 1 95 ? -2.502 3.658 8.039 1 89.25 95 LYS A CA 1
ATOM 770 C C . LYS A 1 95 ? -3.072 5.039 8.352 1 89.25 95 LYS A C 1
ATOM 772 O O . LYS A 1 95 ? -2.422 5.852 9.008 1 89.25 95 LYS A O 1
ATOM 777 N N . VAL A 1 96 ? -4.246 5.293 7.801 1 92 96 VAL A N 1
ATOM 778 C CA . VAL A 1 96 ? -4.883 6.586 8.047 1 92 96 VAL A CA 1
ATOM 779 C C . VAL A 1 96 ? -5.133 6.762 9.539 1 92 96 VAL A C 1
ATOM 781 O O . VAL A 1 96 ? -4.852 7.824 10.102 1 92 96 VAL A O 1
ATOM 784 N N . LYS A 1 97 ? -5.625 5.73 10.164 1 90.81 97 LYS A N 1
ATOM 785 C CA . LYS A 1 97 ? -5.859 5.785 11.602 1 90.81 97 LYS A CA 1
ATOM 786 C C . LYS A 1 97 ? -4.562 6.059 12.359 1 90.81 97 LYS A C 1
ATOM 788 O O . LYS A 1 97 ? -4.535 6.879 13.281 1 90.81 97 LYS A O 1
ATOM 793 N N . ALA A 1 98 ? -3.535 5.344 11.984 1 88.19 98 ALA A N 1
ATOM 794 C CA . ALA A 1 98 ? -2.234 5.539 12.617 1 88.19 98 ALA A CA 1
ATOM 795 C C . ALA A 1 98 ? -1.751 6.977 12.445 1 88.19 98 ALA A C 1
ATOM 797 O O . ALA A 1 98 ? -1.169 7.555 13.359 1 88.19 98 ALA A O 1
ATOM 798 N N . MET A 1 99 ? -1.968 7.512 11.234 1 89.69 99 MET A N 1
ATOM 799 C CA . MET A 1 99 ? -1.586 8.891 10.961 1 89.69 99 MET A CA 1
ATOM 800 C C . MET A 1 99 ? -2.371 9.859 11.844 1 89.69 99 MET A C 1
ATOM 802 O O . MET A 1 99 ? -1.798 10.789 12.414 1 89.69 99 MET A O 1
ATOM 806 N N . MET A 1 100 ? -3.617 9.656 11.969 1 90.81 100 MET A N 1
ATOM 807 C CA . MET A 1 100 ? -4.469 10.5 12.805 1 90.81 100 MET A CA 1
ATOM 808 C C . MET A 1 100 ? -4.023 10.453 14.258 1 90.81 100 MET A C 1
ATOM 810 O O . MET A 1 100 ? -4.023 11.484 14.945 1 90.81 100 MET A O 1
ATOM 814 N N . ASP A 1 101 ? -3.598 9.328 14.727 1 87.75 101 ASP A N 1
ATOM 815 C CA . ASP A 1 101 ? -3.131 9.148 16.094 1 87.75 101 ASP A CA 1
ATOM 816 C C . ASP A 1 101 ? -1.843 9.93 16.344 1 87.75 101 ASP A C 1
ATOM 818 O O . ASP A 1 101 ? -1.613 10.43 17.453 1 87.75 101 ASP A O 1
ATOM 822 N N . LYS A 1 102 ? -1.09 10.047 15.344 1 86.69 102 LYS A N 1
ATOM 823 C CA . LYS A 1 102 ? 0.186 10.742 15.469 1 86.69 102 LYS A CA 1
ATOM 824 C C . LYS A 1 102 ? -0.018 12.258 15.523 1 86.69 102 LYS A C 1
ATOM 826 O O . LYS A 1 102 ? 0.82 12.984 16.062 1 86.69 102 LYS A O 1
ATOM 831 N N . VAL A 1 103 ? -0.978 12.781 14.82 1 89.25 103 VAL A N 1
ATOM 832 C CA . VAL A 1 103 ? -1.215 14.219 14.719 1 89.25 103 VAL A CA 1
ATOM 833 C C . VAL A 1 103 ? -2.1 14.68 15.875 1 89.25 103 VAL A C 1
ATOM 835 O O . VAL A 1 103 ? -2.031 15.836 16.281 1 89.25 103 VAL A O 1
ATOM 838 N N . SER A 1 104 ? -2.963 13.898 16.453 1 74.88 104 SER A N 1
ATOM 839 C CA . SER A 1 104 ? -3.789 14.281 17.594 1 74.88 104 SER A CA 1
ATOM 840 C C . SER A 1 104 ? -2.955 14.398 18.875 1 74.88 104 SER A C 1
ATOM 842 O O . SER A 1 104 ? -1.945 13.711 19.031 1 74.88 104 SER A O 1
ATOM 844 N N . MET B 1 1 ? 17.016 15.836 69.625 1 29.55 1 MET B N 1
ATOM 845 C CA . MET B 1 1 ? 16.125 15.844 68.438 1 29.55 1 MET B CA 1
ATOM 846 C C . MET B 1 1 ? 16.797 15.164 67.25 1 29.55 1 MET B C 1
ATOM 848 O O . MET B 1 1 ? 17.828 15.609 66.812 1 29.55 1 MET B O 1
ATOM 852 N N . ASN B 1 2 ? 16.875 13.781 67.25 1 37.34 2 ASN B N 1
ATOM 853 C CA . ASN B 1 2 ? 17.406 12.766 66.375 1 37.34 2 ASN B CA 1
ATOM 854 C C . ASN B 1 2 ? 16.797 12.867 64.938 1 37.34 2 ASN B C 1
ATOM 856 O O . ASN B 1 2 ? 15.586 12.672 64.812 1 37.34 2 ASN B O 1
ATOM 860 N N . THR B 1 3 ? 17.062 13.977 64.188 1 36.16 3 THR B N 1
ATOM 861 C CA . THR B 1 3 ? 16.672 14.297 62.812 1 36.16 3 THR B CA 1
ATOM 862 C C . THR B 1 3 ? 16.953 13.109 61.906 1 36.16 3 THR B C 1
ATOM 864 O O . THR B 1 3 ? 18.094 12.672 61.75 1 36.16 3 THR B O 1
ATOM 867 N N . THR B 1 4 ? 16.094 12.07 61.938 1 33.81 4 THR B N 1
ATOM 868 C CA . THR B 1 4 ? 16 10.898 61.062 1 33.81 4 THR B CA 1
ATOM 869 C C . THR B 1 4 ? 16 11.312 59.594 1 33.81 4 THR B C 1
ATOM 871 O O . THR B 1 4 ? 15.188 12.148 59.188 1 33.81 4 THR B O 1
ATOM 874 N N . LEU B 1 5 ? 17.156 11.516 59 1 32.78 5 LEU B N 1
ATOM 875 C CA . LEU B 1 5 ? 17.422 11.742 57.562 1 32.78 5 LEU B CA 1
ATOM 876 C C . LEU B 1 5 ? 16.734 10.688 56.719 1 32.78 5 LEU B C 1
ATOM 878 O O . LEU B 1 5 ? 17.031 9.5 56.844 1 32.78 5 LEU B O 1
ATOM 882 N N . PHE B 1 6 ? 15.414 10.789 56.531 1 30.06 6 PHE B N 1
ATOM 883 C CA . PHE B 1 6 ? 14.664 9.93 55.656 1 30.06 6 PHE B CA 1
ATOM 884 C C . PHE B 1 6 ? 15.234 9.992 54.219 1 30.06 6 PHE B C 1
ATOM 886 O O . PHE B 1 6 ? 15.305 11.07 53.625 1 30.06 6 PHE B O 1
ATOM 893 N N . VAL B 1 7 ? 16.219 9.164 53.938 1 27.91 7 VAL B N 1
ATOM 894 C CA . VAL B 1 7 ? 16.828 8.945 52.625 1 27.91 7 VAL B CA 1
ATOM 895 C C . VAL B 1 7 ? 15.742 8.523 51.625 1 27.91 7 VAL B C 1
ATOM 897 O O . VAL B 1 7 ? 15.094 7.488 51.812 1 27.91 7 VAL B O 1
ATOM 900 N N . LEU B 1 8 ? 15.016 9.484 51.031 1 29.94 8 LEU B N 1
ATOM 901 C CA . LEU B 1 8 ? 14.109 9.289 49.906 1 29.94 8 LEU B CA 1
ATOM 902 C C . LEU B 1 8 ? 14.836 8.633 48.75 1 29.94 8 LEU B C 1
ATOM 904 O O . LEU B 1 8 ? 15.727 9.242 48.156 1 29.94 8 LEU B O 1
ATOM 908 N N . LEU B 1 9 ? 15.188 7.359 48.875 1 26.44 9 LEU B N 1
ATOM 909 C CA . LEU B 1 9 ? 15.664 6.656 47.688 1 26.44 9 LEU B CA 1
ATOM 910 C C . LEU B 1 9 ? 14.641 6.723 46.562 1 26.44 9 LEU B C 1
ATOM 912 O O . LEU B 1 9 ? 13.539 6.188 46.688 1 26.44 9 LEU B O 1
ATOM 916 N N . ALA B 1 10 ? 14.547 7.867 45.875 1 26.7 10 ALA B N 1
ATOM 917 C CA . ALA B 1 10 ? 13.797 8.016 44.625 1 26.7 10 ALA B CA 1
ATOM 918 C C . ALA B 1 10 ? 14.164 6.914 43.625 1 26.7 10 ALA B C 1
ATOM 920 O O . ALA B 1 10 ? 15.32 6.793 43.219 1 26.7 10 ALA B O 1
ATOM 921 N N . ALA B 1 11 ? 13.641 5.695 43.75 1 24.81 11 ALA B N 1
ATOM 922 C CA . ALA B 1 11 ? 13.672 4.609 42.781 1 24.81 11 ALA B CA 1
ATOM 923 C C . ALA B 1 11 ? 13.258 5.105 41.406 1 24.81 11 ALA B C 1
ATOM 925 O O . ALA B 1 11 ? 12.125 5.543 41.219 1 24.81 11 ALA B O 1
ATOM 926 N N . CYS B 1 12 ? 14.141 5.797 40.688 1 26.3 12 CYS B N 1
ATOM 927 C CA . CYS B 1 12 ? 13.961 6.074 39.281 1 26.3 12 CYS B CA 1
ATOM 928 C C . CYS B 1 12 ? 13.641 4.797 38.5 1 26.3 12 CYS B C 1
ATOM 930 O O . CYS B 1 12 ? 14.5 3.924 38.375 1 26.3 12 CYS B O 1
ATOM 932 N N . ALA B 1 13 ? 12.555 4.137 38.75 1 26.03 13 ALA B N 1
ATOM 933 C CA . ALA B 1 13 ? 12.117 3.129 37.781 1 26.03 13 ALA B CA 1
ATOM 934 C C . ALA B 1 13 ? 12.234 3.65 36.344 1 26.03 13 ALA B C 1
ATOM 936 O O . ALA B 1 13 ? 11.586 4.633 36 1 26.03 13 ALA B O 1
ATOM 937 N N . MET B 1 14 ? 13.461 3.672 35.812 1 25.38 14 MET B N 1
ATOM 938 C CA . MET B 1 14 ? 13.633 3.854 34.375 1 25.38 14 MET B CA 1
ATOM 939 C C . MET B 1 14 ? 12.578 3.068 33.594 1 25.38 14 MET B C 1
ATOM 941 O O . MET B 1 14 ? 12.461 1.854 33.781 1 25.38 14 MET B O 1
ATOM 945 N N . LEU B 1 15 ? 11.359 3.59 33.406 1 28.31 15 LEU B N 1
ATOM 946 C CA . LEU B 1 15 ? 10.43 3.146 32.375 1 28.31 15 LEU B CA 1
ATOM 947 C C . LEU B 1 15 ? 11.172 2.795 31.094 1 28.31 15 LEU B C 1
ATOM 949 O O . LEU B 1 15 ? 11.688 3.68 30.406 1 28.31 15 LEU B O 1
ATOM 953 N N . TYR B 1 16 ? 12.062 1.844 31.109 1 28.81 16 TYR B N 1
ATOM 954 C CA . TYR B 1 16 ? 12.492 1.31 29.828 1 28.81 16 TYR B CA 1
ATOM 955 C C . TYR B 1 16 ? 11.297 1.076 28.906 1 28.81 16 TYR B C 1
ATOM 957 O O . TYR B 1 16 ? 10.547 0.116 29.094 1 28.81 16 TYR B O 1
ATOM 965 N N . THR B 1 17 ? 10.453 2.098 28.672 1 30.55 17 THR B N 1
ATOM 966 C CA . THR B 1 17 ? 9.578 1.866 27.531 1 30.55 17 THR B CA 1
ATOM 967 C C . THR B 1 17 ? 10.344 1.232 26.375 1 30.55 17 THR B C 1
ATOM 969 O O . THR B 1 17 ? 11.297 1.82 25.859 1 30.55 17 THR B O 1
ATOM 972 N N . VAL B 1 18 ? 10.68 0.024 26.531 1 27.98 18 VAL B N 1
ATOM 973 C CA . VAL B 1 18 ? 11.211 -0.772 25.438 1 27.98 18 VAL B CA 1
ATOM 974 C C . VAL B 1 18 ? 10.492 -0.418 24.141 1 27.98 18 VAL B C 1
ATOM 976 O O . VAL B 1 18 ? 9.297 -0.677 24 1 27.98 18 VAL B O 1
ATOM 979 N N . PHE B 1 19 ? 10.68 0.786 23.609 1 33.38 19 PHE B N 1
ATOM 980 C CA . PHE B 1 19 ? 10.352 1.012 22.203 1 33.38 19 PHE B CA 1
ATOM 981 C C . PHE B 1 19 ? 10.836 -0.15 21.344 1 33.38 19 PHE B C 1
ATOM 983 O O . PHE B 1 19 ? 12.016 -0.224 21 1 33.38 19 PHE B O 1
ATOM 990 N N . ALA B 1 20 ? 10.5 -1.289 21.734 1 33.16 20 ALA B N 1
ATOM 991 C CA . ALA B 1 20 ? 10.852 -2.311 20.75 1 33.16 20 ALA B CA 1
ATOM 992 C C . ALA B 1 20 ? 10.492 -1.854 19.328 1 33.16 20 ALA B C 1
ATOM 994 O O . ALA B 1 20 ? 9.43 -1.268 19.109 1 33.16 20 ALA B O 1
ATOM 995 N N . PRO B 1 21 ? 11.531 -1.527 18.562 1 37.56 21 PRO B N 1
ATOM 996 C CA . PRO B 1 21 ? 11.188 -1.23 17.172 1 37.56 21 PRO B CA 1
ATOM 997 C C . PRO B 1 21 ? 10.047 -2.102 16.656 1 37.56 21 PRO B C 1
ATOM 999 O O . PRO B 1 21 ? 9.875 -3.236 17.109 1 37.56 21 PRO B O 1
ATOM 1002 N N . PRO B 1 22 ? 8.969 -1.464 16.344 1 42.69 22 PRO B N 1
ATOM 1003 C CA . PRO B 1 22 ? 7.938 -2.344 15.781 1 42.69 22 PRO B CA 1
ATOM 1004 C C . PRO B 1 22 ? 8.531 -3.506 14.984 1 42.69 22 PRO B C 1
ATOM 1006 O O . PRO B 1 22 ? 9.641 -3.398 14.461 1 42.69 22 PRO B O 1
ATOM 1009 N N . PRO B 1 23 ? 8.242 -4.629 15.234 1 41.81 23 PRO B N 1
ATOM 1010 C CA . PRO B 1 23 ? 8.789 -5.723 14.43 1 41.81 23 PRO B CA 1
ATOM 1011 C C . PRO B 1 23 ? 9 -5.336 12.969 1 41.81 23 PRO B C 1
ATOM 1013 O O . PRO B 1 23 ? 8.336 -4.418 12.469 1 41.81 23 PRO B O 1
ATOM 1016 N N . PRO B 1 24 ? 9.82 -5.848 12.242 1 38.41 24 PRO B N 1
ATOM 1017 C CA . PRO B 1 24 ? 10.133 -5.82 10.812 1 38.41 24 PRO B CA 1
ATOM 1018 C C . PRO B 1 24 ? 8.914 -6.109 9.938 1 38.41 24 PRO B C 1
ATOM 1020 O O . PRO B 1 24 ? 8.242 -7.129 10.125 1 38.41 24 PRO B O 1
ATOM 1023 N N . GLY B 1 25 ? 8.227 -4.996 9.648 1 46.62 25 GLY B N 1
ATOM 1024 C CA . GLY B 1 25 ? 7.164 -5.082 8.656 1 46.62 25 GLY B CA 1
ATOM 1025 C C . GLY B 1 25 ? 6.039 -4.098 8.906 1 46.62 25 GLY B C 1
ATOM 1026 O O . GLY B 1 25 ? 5.148 -3.939 8.07 1 46.62 25 GLY B O 1
ATOM 1027 N N . CYS B 1 26 ? 5.758 -3.936 10.25 1 50.44 26 CYS B N 1
ATOM 1028 C CA . CYS B 1 26 ? 4.613 -3.061 10.484 1 50.44 26 CYS B CA 1
ATOM 1029 C C . CYS B 1 26 ? 4.961 -1.612 10.164 1 50.44 26 CYS B C 1
ATOM 1031 O O . CYS B 1 26 ? 5.684 -0.959 10.922 1 50.44 26 CYS B O 1
ATOM 1033 N N . GLN B 1 27 ? 5.203 -1.308 8.914 1 59.66 27 GLN B N 1
ATOM 1034 C CA . GLN B 1 27 ? 5.742 -0.018 8.492 1 59.66 27 GLN B CA 1
ATOM 1035 C C . GLN B 1 27 ? 4.754 1.109 8.773 1 59.66 27 GLN B C 1
ATOM 1037 O O . GLN B 1 27 ? 3.574 1.009 8.422 1 59.66 27 GLN B O 1
ATOM 1042 N N . ARG B 1 28 ? 5.008 1.87 9.781 1 70.44 28 ARG B N 1
ATOM 1043 C CA . ARG B 1 28 ? 4.227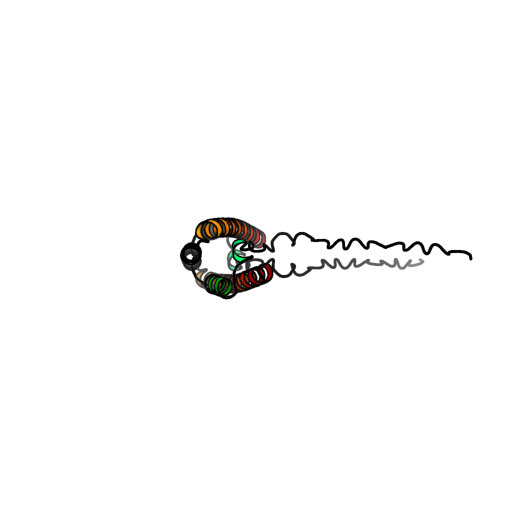 3.033 10.195 1 70.44 28 ARG B CA 1
ATOM 1044 C C . ARG B 1 28 ? 4.375 4.172 9.188 1 70.44 28 ARG B C 1
ATOM 1046 O O . ARG B 1 28 ? 5.477 4.445 8.711 1 70.44 28 ARG B O 1
ATOM 1053 N N . PRO B 1 29 ? 3.139 4.688 8.742 1 84.81 29 PRO B N 1
ATOM 1054 C CA . PRO B 1 29 ? 3.215 5.844 7.848 1 84.81 29 PRO B CA 1
ATOM 1055 C C . PRO B 1 29 ? 3.961 7.023 8.461 1 84.81 29 PRO B C 1
ATOM 1057 O O . PRO B 1 29 ? 3.959 7.188 9.688 1 84.81 29 PRO B O 1
ATOM 1060 N N . PRO B 1 30 ? 4.637 7.766 7.594 1 89.75 30 PRO B N 1
ATOM 1061 C CA . PRO B 1 30 ? 5.277 8.969 8.125 1 89.75 30 PRO B CA 1
ATOM 1062 C C . PRO B 1 30 ? 4.273 9.945 8.734 1 89.75 30 PRO B C 1
ATOM 1064 O O . PRO B 1 30 ? 3.154 10.086 8.234 1 89.75 30 PRO B O 1
ATOM 1067 N N . LYS B 1 31 ? 4.754 10.648 9.805 1 91 31 LYS B N 1
ATOM 1068 C CA . LYS B 1 31 ? 3.924 11.688 10.406 1 91 31 LYS B CA 1
ATOM 1069 C C . LYS B 1 31 ? 3.896 12.945 9.547 1 91 31 LYS B C 1
ATOM 1071 O O . LYS B 1 31 ? 4.945 13.438 9.133 1 91 31 LYS B O 1
ATOM 1076 N N . PRO B 1 32 ? 2.656 13.383 9.312 1 94.81 32 PRO B N 1
ATOM 1077 C CA . PRO B 1 32 ? 2.611 14.688 8.648 1 94.81 32 PRO B CA 1
ATOM 1078 C C . PRO B 1 32 ? 2.986 15.844 9.578 1 94.81 32 PRO B C 1
ATOM 1080 O O . PRO B 1 32 ? 2.107 16.469 10.18 1 94.81 32 PRO B O 1
ATOM 1083 N N . GLU B 1 33 ? 4.184 16.25 9.578 1 92.38 33 GLU B N 1
ATOM 1084 C CA . GLU B 1 33 ? 4.719 17.219 10.523 1 92.38 33 GLU B CA 1
ATOM 1085 C C . GLU B 1 33 ? 4.102 18.594 10.305 1 92.38 33 GLU B C 1
ATOM 1087 O O . GLU B 1 33 ? 3.986 19.391 11.25 1 92.38 33 GLU B O 1
ATOM 1092 N N . PHE B 1 34 ? 3.695 18.828 9.109 1 93.69 34 PHE B N 1
ATOM 1093 C CA . PHE B 1 34 ? 3.162 20.141 8.766 1 93.69 34 PHE B CA 1
ATOM 1094 C C . PHE B 1 34 ? 1.797 20.359 9.414 1 93.69 34 PHE B C 1
ATOM 1096 O O . PHE B 1 34 ? 1.273 21.484 9.406 1 93.69 34 PHE B O 1
ATOM 1103 N N . LEU B 1 35 ? 1.254 19.328 10.023 1 94.88 35 LEU B N 1
ATOM 1104 C CA . LEU B 1 35 ? -0.046 19.453 10.68 1 94.88 35 LEU B CA 1
ATOM 1105 C C . LEU B 1 35 ? 0.117 19.734 12.164 1 94.88 35 LEU B C 1
ATOM 1107 O O . LEU B 1 35 ? -0.87 19.969 12.875 1 94.88 35 LEU B O 1
ATOM 1111 N N . ASP B 1 36 ? 1.334 19.766 12.727 1 90.56 36 ASP B N 1
ATOM 1112 C CA . ASP B 1 36 ? 1.579 19.922 14.164 1 90.56 36 ASP B CA 1
ATOM 1113 C C . ASP B 1 36 ? 0.923 21.188 14.703 1 90.56 36 ASP B C 1
ATOM 1115 O O . ASP B 1 36 ? 0.353 21.188 15.797 1 90.56 36 ASP B O 1
ATOM 1119 N N . ASN B 1 37 ? 0.915 22.297 13.938 1 86.31 37 ASN B N 1
ATOM 1120 C CA . ASN B 1 37 ? 0.363 23.547 14.422 1 86.31 37 ASN B CA 1
ATOM 1121 C C . ASN B 1 37 ? -0.876 23.969 13.633 1 86.31 37 ASN B C 1
ATOM 1123 O O . ASN B 1 37 ? -1.274 25.125 13.664 1 86.31 37 ASN B O 1
ATOM 1127 N N . ALA B 1 38 ? -1.413 22.953 13.031 1 91.81 38 ALA B N 1
ATOM 1128 C CA . ALA B 1 38 ? -2.572 23.281 12.203 1 91.81 38 ALA B CA 1
ATOM 1129 C C . ALA B 1 38 ? -3.855 23.266 13.031 1 91.81 38 ALA B C 1
ATOM 1131 O O . ALA B 1 38 ? -3.959 22.516 14.016 1 91.81 38 ALA B O 1
ATOM 1132 N N . ASN B 1 39 ? -4.785 24.141 12.656 1 92.12 39 ASN B N 1
ATOM 1133 C CA . ASN B 1 39 ? -6.082 24.094 13.32 1 92.12 39 ASN B CA 1
ATOM 1134 C C . ASN B 1 39 ? -6.902 22.891 12.867 1 92.12 39 ASN B C 1
ATOM 1136 O O . ASN B 1 39 ? -6.496 22.172 11.961 1 92.12 39 ASN B O 1
ATOM 1140 N N . GLU B 1 40 ? -8.055 22.719 13.484 1 92.69 40 GLU B N 1
ATOM 1141 C CA . GLU B 1 40 ? -8.883 21.547 13.266 1 92.69 40 GLU B CA 1
ATOM 1142 C C . GLU B 1 40 ? -9.391 21.484 11.828 1 92.69 40 GLU B C 1
ATOM 1144 O O . GLU B 1 40 ? -9.469 20.406 11.242 1 92.69 40 GLU B O 1
ATOM 1149 N N . THR B 1 41 ? -9.695 22.641 11.289 1 94.62 41 THR B N 1
ATOM 1150 C CA . THR B 1 41 ? -10.219 22.688 9.93 1 94.62 41 THR B CA 1
ATOM 1151 C C . THR B 1 41 ? -9.164 22.203 8.93 1 94.62 41 THR B C 1
ATOM 1153 O O . THR B 1 41 ? -9.469 21.391 8.047 1 94.62 41 THR B O 1
ATOM 1156 N N . VAL B 1 42 ? -7.953 22.625 9.125 1 95.25 42 VAL B N 1
ATOM 1157 C CA . VAL B 1 42 ? -6.844 22.266 8.25 1 95.25 42 VAL B CA 1
ATOM 1158 C C . VAL B 1 42 ? -6.586 20.75 8.352 1 95.25 42 VAL B C 1
ATOM 1160 O O . VAL B 1 42 ? -6.453 20.078 7.328 1 95.25 42 VAL B O 1
ATOM 1163 N N . ARG B 1 43 ? -6.617 20.234 9.555 1 94.75 43 ARG B N 1
ATOM 1164 C CA . ARG B 1 43 ? -6.402 18.812 9.781 1 94.75 43 ARG B CA 1
ATOM 1165 C C . ARG B 1 43 ? -7.516 17.984 9.141 1 94.75 43 ARG B C 1
ATOM 1167 O O . ARG B 1 43 ? -7.242 16.984 8.469 1 94.75 43 ARG B O 1
ATOM 1174 N N . LYS B 1 44 ? -8.742 18.422 9.297 1 95.12 44 LYS B N 1
ATOM 1175 C CA . LYS B 1 44 ? -9.883 17.688 8.75 1 95.12 44 LYS B CA 1
ATOM 1176 C C . LYS B 1 44 ? -9.805 17.609 7.227 1 95.12 44 LYS B C 1
ATOM 1178 O O . LYS B 1 44 ? -10.039 16.547 6.641 1 95.12 44 LYS B O 1
ATOM 1183 N N . GLU B 1 45 ? -9.453 18.703 6.598 1 96.44 45 GLU B N 1
ATOM 1184 C CA . GLU B 1 45 ? -9.375 18.719 5.141 1 96.44 45 GLU B CA 1
ATOM 1185 C C . GLU B 1 45 ? -8.297 17.781 4.625 1 96.44 45 GLU B C 1
ATOM 1187 O O . GLU B 1 45 ? -8.508 17.062 3.646 1 96.44 45 GLU B O 1
ATOM 1192 N N . PHE B 1 46 ? -7.156 17.812 5.328 1 96.62 46 PHE B N 1
ATOM 1193 C CA . PHE B 1 46 ? -6.074 16.906 4.945 1 96.62 46 PHE B CA 1
ATOM 1194 C C . PHE B 1 46 ? -6.523 15.461 5.039 1 96.62 46 PHE B C 1
ATOM 1196 O O . PHE B 1 46 ? -6.348 14.688 4.094 1 96.62 46 PHE B O 1
ATOM 1203 N N . PHE B 1 47 ? -7.172 15.086 6.066 1 96.06 47 PHE B N 1
ATOM 1204 C CA . PHE B 1 47 ? -7.523 13.688 6.305 1 96.06 47 PHE B CA 1
ATOM 1205 C C . PHE B 1 47 ? -8.68 13.258 5.41 1 96.06 47 PHE B C 1
ATOM 1207 O O . PHE B 1 47 ? -8.805 12.078 5.066 1 96.06 47 PHE B O 1
ATOM 1214 N N . ASP B 1 48 ? -9.492 14.234 4.934 1 95.31 48 ASP B N 1
ATOM 1215 C CA . ASP B 1 48 ? -10.523 13.914 3.957 1 95.31 48 ASP B CA 1
ATOM 1216 C C . ASP B 1 48 ? -9.906 13.461 2.635 1 95.31 48 ASP B C 1
ATOM 1218 O O . ASP B 1 48 ? -10.469 12.609 1.94 1 95.31 48 ASP B O 1
ATOM 1222 N N . ILE B 1 49 ? -8.734 14.016 2.314 1 95.19 49 ILE B N 1
ATOM 1223 C CA . ILE B 1 49 ? -8.039 13.633 1.092 1 95.19 49 ILE B CA 1
ATOM 1224 C C . ILE B 1 49 ? -7.406 12.25 1.268 1 95.19 49 ILE B C 1
ATOM 1226 O O . ILE B 1 49 ? -7.574 11.375 0.421 1 95.19 49 ILE B O 1
ATOM 1230 N N . VAL B 1 50 ? -6.785 12.078 2.428 1 94.44 50 VAL B N 1
ATOM 1231 C CA . VAL B 1 50 ? -5.945 10.906 2.648 1 94.44 50 VAL B CA 1
ATOM 1232 C C . VAL B 1 50 ? -6.828 9.68 2.889 1 94.44 50 VAL B C 1
ATOM 1234 O O . VAL B 1 50 ? -6.457 8.562 2.529 1 94.44 50 VAL B O 1
ATOM 1237 N N . LYS B 1 51 ? -8.062 9.859 3.324 1 93.81 51 LYS B N 1
ATOM 1238 C CA . LYS B 1 51 ? -8.961 8.766 3.67 1 93.81 51 LYS B CA 1
ATOM 1239 C C . LYS B 1 51 ? -9.523 8.094 2.418 1 93.81 51 LYS B C 1
ATOM 1241 O O . LYS B 1 51 ? -9.961 6.945 2.469 1 93.81 51 LYS B O 1
ATOM 1246 N N . LYS B 1 52 ? -9.5 8.836 1.351 1 90.5 52 LYS B N 1
ATOM 1247 C CA . LYS B 1 52 ? -10.078 8.289 0.129 1 90.5 52 LYS B CA 1
ATOM 1248 C C . LYS B 1 52 ? -9.273 7.09 -0.369 1 90.5 52 LYS B C 1
ATOM 1250 O O . LYS B 1 52 ? -8.086 7.219 -0.678 1 90.5 52 LYS B O 1
ATOM 1255 N N . HIS B 1 53 ? -9.992 6.02 -0.419 1 84.06 53 HIS B N 1
ATOM 1256 C CA . HIS B 1 53 ? -9.383 4.785 -0.903 1 84.06 53 HIS B CA 1
ATOM 1257 C C . HIS B 1 53 ? -9.594 4.617 -2.404 1 84.06 53 HIS B C 1
ATOM 1259 O O . HIS B 1 53 ? -10.562 5.152 -2.961 1 84.06 53 HIS B O 1
ATOM 1265 N N . GLY B 1 54 ? -8.688 3.963 -3.092 1 78.5 54 GLY B N 1
ATOM 1266 C CA . GLY B 1 54 ? -8.844 3.645 -4.504 1 78.5 54 GLY B CA 1
ATOM 1267 C C . GLY B 1 54 ? -8.328 4.734 -5.422 1 78.5 54 GLY B C 1
ATOM 1268 O O . GLY B 1 54 ? -8.438 4.625 -6.645 1 78.5 54 GLY B O 1
ATOM 1269 N N . VAL B 1 55 ? -7.902 5.766 -4.852 1 84.44 55 VAL B N 1
ATOM 1270 C CA . VAL B 1 55 ? -7.281 6.82 -5.645 1 84.44 55 VAL B CA 1
ATOM 1271 C C . VAL B 1 55 ? -5.824 6.465 -5.93 1 84.44 55 VAL B C 1
ATOM 1273 O O . VAL B 1 55 ? -5.086 6.074 -5.027 1 84.44 55 VAL B O 1
ATOM 1276 N N . PRO B 1 56 ? -5.465 6.609 -7.246 1 85.06 56 PRO B N 1
ATOM 1277 C CA . PRO B 1 56 ? -4.055 6.359 -7.555 1 85.06 56 PRO B CA 1
ATOM 1278 C C . PRO B 1 56 ? -3.109 7.25 -6.754 1 85.06 56 PRO B C 1
ATOM 1280 O O . PRO B 1 56 ? -3.416 8.414 -6.5 1 85.06 56 PRO B O 1
ATOM 1283 N N . PRO B 1 57 ? -1.966 6.723 -6.445 1 85.81 57 PRO B N 1
ATOM 1284 C CA . PRO B 1 57 ? -1.022 7.445 -5.586 1 85.81 57 PRO B CA 1
ATOM 1285 C C . PRO B 1 57 ? -0.638 8.812 -6.152 1 85.81 57 PRO B C 1
ATOM 1287 O O . PRO B 1 57 ? -0.544 9.789 -5.402 1 85.81 57 PRO B O 1
ATOM 1290 N N . GLU B 1 58 ? -0.344 8.844 -7.406 1 87.81 58 GLU B N 1
ATOM 1291 C CA . GLU B 1 58 ? 0.071 10.102 -8.016 1 87.81 58 GLU B CA 1
ATOM 1292 C C . GLU B 1 58 ? -1.04 11.148 -7.938 1 87.81 58 GLU B C 1
ATOM 1294 O O . GLU B 1 58 ? -0.774 12.328 -7.695 1 87.81 58 GLU B O 1
ATOM 1299 N N . GLN B 1 59 ? -2.25 10.664 -8.117 1 91.06 59 GLN B N 1
ATOM 1300 C CA . GLN B 1 59 ? -3.389 11.57 -8.016 1 91.06 59 GLN B CA 1
ATOM 1301 C C . GLN B 1 59 ? -3.576 12.07 -6.586 1 91.06 59 GLN B C 1
ATOM 1303 O O . GLN B 1 59 ? -3.859 13.25 -6.363 1 91.06 59 GLN B O 1
ATOM 1308 N N . LYS B 1 60 ? -3.441 11.242 -5.688 1 92.81 60 LYS B N 1
ATOM 1309 C CA . LYS B 1 60 ? -3.557 11.625 -4.281 1 92.81 60 LYS B CA 1
ATOM 1310 C C . LYS B 1 60 ? -2.49 12.648 -3.9 1 92.81 60 LYS B C 1
ATOM 1312 O O . LYS B 1 60 ? -2.783 13.633 -3.217 1 92.81 60 LYS B O 1
ATOM 1317 N N . ARG B 1 61 ? -1.281 12.414 -4.324 1 93.81 61 ARG B N 1
ATOM 1318 C CA . ARG B 1 61 ? -0.185 13.344 -4.074 1 93.81 61 ARG B CA 1
ATOM 1319 C C . ARG B 1 61 ? -0.509 14.734 -4.617 1 93.81 61 ARG B C 1
ATOM 1321 O O . ARG B 1 61 ? -0.301 15.734 -3.934 1 93.81 61 ARG B O 1
ATOM 1328 N N . ALA B 1 62 ? -1.033 14.734 -5.801 1 95.75 62 ALA B N 1
ATOM 1329 C CA . ALA B 1 62 ? -1.405 16 -6.426 1 95.75 62 ALA B CA 1
ATOM 1330 C C . ALA B 1 62 ? -2.486 16.719 -5.621 1 95.75 62 ALA B C 1
ATOM 1332 O O . ALA B 1 62 ? -2.43 17.938 -5.438 1 95.75 62 ALA B O 1
ATOM 1333 N N . GLN B 1 63 ? -3.477 15.945 -5.133 1 96.69 63 GLN B N 1
ATOM 1334 C CA . GLN B 1 63 ? -4.555 16.516 -4.328 1 96.69 63 GLN B CA 1
ATOM 1335 C C . GLN B 1 63 ? -4.023 17.109 -3.033 1 96.69 63 GLN B C 1
ATOM 1337 O O . GLN B 1 63 ? -4.449 18.203 -2.627 1 96.69 63 GLN B O 1
ATOM 1342 N N . VAL B 1 64 ? -3.053 16.438 -2.438 1 97.19 64 VAL B N 1
ATOM 1343 C CA . VAL B 1 64 ? -2.475 16.906 -1.185 1 97.19 64 VAL B CA 1
ATOM 1344 C C . VAL B 1 64 ? -1.708 18.203 -1.425 1 97.19 64 VAL B C 1
ATOM 1346 O O . VAL B 1 64 ? -1.842 19.172 -0.658 1 97.19 64 VAL B O 1
ATOM 1349 N N . ILE B 1 65 ? -0.912 18.234 -2.498 1 97.06 65 ILE B N 1
ATOM 1350 C CA . ILE B 1 65 ? -0.096 19.406 -2.801 1 97.06 65 ILE B CA 1
ATOM 1351 C C . ILE B 1 65 ? -0.997 20.594 -3.15 1 97.06 65 ILE B C 1
ATOM 1353 O O . ILE B 1 65 ? -0.756 21.719 -2.707 1 97.06 65 ILE B O 1
ATOM 1357 N N . GLU B 1 66 ? -2.066 20.391 -3.891 1 97.5 66 GLU B N 1
ATOM 1358 C CA . GLU B 1 66 ? -3.029 21.438 -4.223 1 97.5 66 GLU B CA 1
ATOM 1359 C C . GLU B 1 66 ? -3.703 21.984 -2.971 1 97.5 66 GLU B C 1
ATOM 1361 O O . GLU B 1 66 ? -3.838 23.203 -2.814 1 97.5 66 GLU B O 1
ATOM 1366 N N . TRP B 1 67 ? -4.125 21.047 -2.143 1 97.38 67 TRP B N 1
ATOM 1367 C CA . TRP B 1 67 ? -4.711 21.422 -0.86 1 97.38 67 TRP B CA 1
ATOM 1368 C C . TRP B 1 67 ? -3.744 22.281 -0.046 1 97.38 67 TRP B C 1
ATOM 1370 O O . TRP B 1 67 ? -4.129 23.312 0.506 1 97.38 67 TRP B O 1
ATOM 1380 N N . ALA B 1 68 ? -2.494 21.938 0.013 1 97.06 68 ALA B N 1
ATOM 1381 C CA . ALA B 1 68 ? -1.488 22.594 0.846 1 97.06 68 ALA B CA 1
ATOM 1382 C C . ALA B 1 68 ? -1.218 24.016 0.363 1 97.06 68 ALA B C 1
ATOM 1384 O O . ALA B 1 68 ? -0.854 24.891 1.155 1 97.06 68 ALA B O 1
ATOM 1385 N N . LYS B 1 69 ? -1.391 24.25 -0.875 1 96.62 69 LYS B N 1
ATOM 1386 C CA . LYS B 1 69 ? -1.189 25.578 -1.451 1 96.62 69 LYS B CA 1
ATOM 1387 C C . LYS B 1 69 ? -2.109 26.609 -0.801 1 96.62 69 LYS B C 1
ATOM 1389 O O . LYS B 1 69 ? -1.711 27.75 -0.574 1 96.62 69 LYS B O 1
ATOM 1394 N N . LYS B 1 70 ? -3.305 26.203 -0.464 1 95.88 70 LYS B N 1
ATOM 1395 C CA . LYS B 1 70 ? -4.301 27.078 0.135 1 95.88 70 LYS B CA 1
ATOM 1396 C C . LYS B 1 70 ? -3.818 27.625 1.479 1 95.88 70 LYS B C 1
ATOM 1398 O O . LYS B 1 70 ? -4.254 28.688 1.918 1 95.88 70 LYS B O 1
ATOM 1403 N N . TYR B 1 71 ? -2.936 26.938 2.078 1 95.44 71 TYR B N 1
ATOM 1404 C CA . TYR B 1 71 ? -2.557 27.297 3.441 1 95.44 71 TYR B CA 1
ATOM 1405 C C . TYR B 1 71 ? -1.082 27.672 3.52 1 95.44 71 TYR B C 1
ATOM 1407 O O . TYR B 1 71 ? -0.53 27.828 4.609 1 95.44 71 TYR B O 1
ATOM 1415 N N . GLY B 1 72 ? -0.405 27.766 2.385 1 93.88 72 GLY B N 1
ATOM 1416 C CA . GLY B 1 72 ? 1.008 28.109 2.361 1 93.88 72 GLY B CA 1
ATOM 1417 C C . GLY B 1 72 ? 1.902 26.984 2.859 1 93.88 72 GLY B C 1
ATOM 1418 O O . GLY B 1 72 ? 2.998 27.234 3.367 1 93.88 72 GLY B O 1
ATOM 1419 N N . LEU B 1 73 ? 1.446 25.719 2.801 1 95.38 73 LEU B N 1
ATOM 1420 C CA . LEU B 1 73 ? 2.164 24.562 3.299 1 95.38 73 LEU B CA 1
ATOM 1421 C C . LEU B 1 73 ? 2.701 23.719 2.145 1 95.38 73 LEU B C 1
ATOM 1423 O O . LEU B 1 73 ? 2.938 22.516 2.303 1 95.38 73 LEU B O 1
ATOM 1427 N N . GLU B 1 74 ? 2.9 24.328 0.938 1 95.88 74 GLU B N 1
ATOM 1428 C CA . GLU B 1 74 ? 3.229 23.578 -0.271 1 95.88 74 GLU B CA 1
ATOM 1429 C C . GLU B 1 74 ? 4.543 22.812 -0.111 1 95.88 74 GLU B C 1
ATOM 1431 O O . GLU B 1 74 ? 4.613 21.609 -0.387 1 95.88 74 GLU B O 1
ATOM 1436 N N . GLU B 1 75 ? 5.609 23.5 0.361 1 96.38 75 GLU B N 1
ATOM 1437 C CA . GLU B 1 75 ? 6.922 22.875 0.473 1 96.38 75 GLU B CA 1
ATOM 1438 C C . GLU B 1 75 ? 6.914 21.766 1.508 1 96.38 75 GLU B C 1
ATOM 1440 O O . GLU B 1 75 ? 7.473 20.688 1.272 1 96.38 75 GLU B O 1
ATOM 1445 N N . GLN B 1 76 ? 6.227 21.969 2.609 1 95.75 76 GLN B N 1
ATOM 1446 C CA . GLN B 1 76 ? 6.141 20.953 3.645 1 95.75 76 GLN B CA 1
ATOM 1447 C C . GLN B 1 76 ? 5.367 19.734 3.148 1 95.75 76 GLN B C 1
ATOM 1449 O O . GLN B 1 76 ? 5.742 18.594 3.432 1 95.75 76 GLN B O 1
ATOM 1454 N N . ALA B 1 77 ? 4.305 19.984 2.424 1 96.25 77 ALA B N 1
ATOM 1455 C CA . ALA B 1 77 ? 3.504 18.891 1.862 1 96.25 77 ALA B CA 1
ATOM 1456 C C . ALA B 1 77 ? 4.312 18.078 0.857 1 96.25 77 ALA B C 1
ATOM 1458 O O . ALA B 1 77 ? 4.238 16.844 0.847 1 96.25 77 ALA B O 1
ATOM 1459 N N . LYS B 1 78 ? 5.074 18.766 0.007 1 96.75 78 LYS B N 1
ATOM 1460 C CA . LYS B 1 78 ? 5.914 18.078 -0.964 1 96.75 78 LYS B CA 1
ATOM 1461 C C . LYS B 1 78 ? 6.914 17.156 -0.267 1 96.75 78 LYS B C 1
ATOM 1463 O O . LYS B 1 78 ? 7.094 16 -0.666 1 96.75 78 LYS B O 1
ATOM 1468 N N . GLN B 1 79 ? 7.523 17.672 0.785 1 96.06 79 GLN B N 1
ATOM 1469 C CA . GLN B 1 79 ? 8.477 16.875 1.541 1 96.06 79 GLN B CA 1
ATOM 1470 C C . GLN B 1 79 ? 7.805 15.656 2.158 1 96.06 79 GLN B C 1
ATOM 1472 O O . GLN B 1 79 ? 8.344 14.547 2.105 1 96.06 79 GLN B O 1
ATOM 1477 N N . HIS B 1 80 ? 6.68 15.898 2.762 1 96.12 80 HIS B N 1
ATOM 1478 C CA . HIS B 1 80 ? 5.938 14.797 3.354 1 96.12 80 HIS B CA 1
ATOM 1479 C C . HIS B 1 80 ? 5.582 13.742 2.307 1 96.12 80 HIS B C 1
ATOM 1481 O O . HIS B 1 80 ? 5.75 12.547 2.543 1 96.12 80 HIS B O 1
ATOM 1487 N N . GLU B 1 81 ? 5.066 14.156 1.129 1 94.81 81 GLU B N 1
ATOM 1488 C CA . GLU B 1 81 ? 4.652 13.227 0.087 1 94.81 81 GLU B CA 1
ATOM 1489 C C . GLU B 1 81 ? 5.844 12.445 -0.461 1 94.81 81 GLU B C 1
ATOM 1491 O O . GLU B 1 81 ? 5.703 11.281 -0.857 1 94.81 81 GLU B O 1
ATOM 1496 N N . GLU B 1 82 ? 7.02 13.062 -0.472 1 94.88 82 GLU B N 1
ATOM 1497 C CA . GLU B 1 82 ? 8.219 12.328 -0.871 1 94.88 82 GLU B CA 1
ATOM 1498 C C . GLU B 1 82 ? 8.523 11.203 0.106 1 94.88 82 GLU B C 1
ATOM 1500 O O . GLU B 1 82 ? 8.852 10.086 -0.308 1 94.88 82 GLU B O 1
ATOM 1505 N N . LYS B 1 83 ? 8.375 11.508 1.38 1 93.38 83 LYS B N 1
ATOM 1506 C CA . LYS B 1 83 ? 8.578 10.477 2.391 1 93.38 83 LYS B CA 1
ATOM 1507 C C . LYS B 1 83 ? 7.559 9.352 2.234 1 93.38 83 LYS B C 1
ATOM 1509 O O . LYS B 1 83 ? 7.898 8.172 2.373 1 93.38 83 LYS B O 1
ATOM 1514 N N . VAL B 1 84 ? 6.332 9.727 1.977 1 93.12 84 VAL B N 1
ATOM 1515 C CA . VAL B 1 84 ? 5.273 8.75 1.773 1 93.12 84 VAL B CA 1
ATOM 1516 C C . VAL B 1 84 ? 5.617 7.852 0.584 1 93.12 84 VAL B C 1
ATOM 1518 O O . VAL B 1 84 ? 5.48 6.629 0.659 1 93.12 84 VAL B O 1
ATOM 1521 N N . HIS B 1 85 ? 6.059 8.484 -0.511 1 91.19 85 HIS B N 1
ATOM 1522 C CA . HIS B 1 85 ? 6.402 7.738 -1.718 1 91.19 85 HIS B CA 1
ATOM 1523 C C . HIS B 1 85 ? 7.527 6.738 -1.447 1 91.19 85 HIS B C 1
ATOM 1525 O O . HIS B 1 85 ? 7.449 5.586 -1.873 1 91.19 85 HIS B O 1
ATOM 1531 N N . GLU B 1 86 ? 8.508 7.137 -0.779 1 91.69 86 GLU B N 1
ATOM 1532 C CA . GLU B 1 86 ? 9.633 6.266 -0.449 1 91.69 86 GLU B CA 1
ATOM 1533 C C . GLU B 1 86 ? 9.188 5.098 0.424 1 91.69 86 GLU B C 1
ATOM 1535 O O . GLU B 1 86 ? 9.602 3.955 0.199 1 91.69 86 GLU B O 1
ATOM 1540 N N . GLU B 1 87 ? 8.406 5.422 1.362 1 90.06 87 GLU B N 1
ATOM 1541 C CA . GLU B 1 87 ? 7.91 4.375 2.25 1 90.06 87 GLU B CA 1
ATOM 1542 C C . GLU B 1 87 ? 7.055 3.363 1.487 1 90.06 87 GLU B C 1
ATOM 1544 O O . GLU B 1 87 ? 7.152 2.158 1.724 1 90.06 87 GLU B O 1
ATOM 1549 N N . GLN B 1 88 ? 6.242 3.844 0.64 1 88.94 88 GLN B N 1
ATOM 1550 C CA . GLN B 1 88 ? 5.391 2.959 -0.15 1 88.94 88 GLN B CA 1
ATOM 1551 C C . GLN B 1 88 ? 6.23 2.029 -1.024 1 88.94 88 GLN B C 1
ATOM 1553 O O . GLN B 1 88 ? 5.898 0.854 -1.186 1 88.94 88 GLN B O 1
ATOM 1558 N N . ALA B 1 89 ? 7.242 2.553 -1.627 1 89.62 89 ALA B N 1
ATOM 1559 C CA . ALA B 1 89 ? 8.141 1.749 -2.453 1 89.62 89 ALA B CA 1
ATOM 1560 C C . ALA B 1 89 ? 8.812 0.654 -1.63 1 89.62 89 ALA B C 1
ATOM 1562 O O . ALA B 1 89 ? 8.875 -0.5 -2.059 1 89.62 89 ALA B O 1
ATOM 1563 N N . ARG B 1 90 ? 9.25 1.061 -0.499 1 90.5 90 ARG B N 1
ATOM 1564 C CA . ARG B 1 90 ? 9.891 0.1 0.392 1 90.5 90 ARG B CA 1
ATOM 1565 C C . ARG B 1 90 ? 8.922 -1.005 0.797 1 90.5 90 ARG B C 1
ATOM 1567 O O . ARG B 1 90 ? 9.281 -2.186 0.776 1 90.5 90 ARG B O 1
ATOM 1574 N N . GLN B 1 91 ? 7.746 -0.601 1.186 1 87.81 91 GLN B N 1
ATOM 1575 C CA . GLN B 1 91 ? 6.734 -1.574 1.59 1 87.81 91 GLN B CA 1
ATOM 1576 C C . GLN B 1 91 ? 6.398 -2.525 0.444 1 87.81 91 GLN B C 1
ATOM 1578 O O . GLN B 1 91 ? 6.184 -3.719 0.664 1 87.81 91 GLN B O 1
ATOM 1583 N N . HIS B 1 92 ? 6.285 -1.959 -0.699 1 90.06 92 HIS B N 1
ATOM 1584 C CA . HIS B 1 92 ? 5.996 -2.785 -1.865 1 90.06 92 HIS B CA 1
ATOM 1585 C C . HIS B 1 92 ? 7.059 -3.863 -2.055 1 90.06 92 HIS B C 1
ATOM 1587 O O . HIS B 1 92 ? 6.73 -5.031 -2.268 1 90.06 92 HIS B O 1
ATOM 1593 N N . GLU B 1 93 ? 8.297 -3.463 -2.01 1 90.88 93 GLU B N 1
ATOM 1594 C CA . GLU B 1 93 ? 9.391 -4.418 -2.152 1 90.88 93 GLU B CA 1
ATOM 1595 C C . GLU B 1 93 ? 9.312 -5.512 -1.094 1 90.88 93 GLU B C 1
ATOM 1597 O O . GLU B 1 93 ? 9.492 -6.695 -1.4 1 90.88 93 GLU B O 1
ATOM 1602 N N . GLU B 1 94 ? 9.008 -5.102 0.075 1 88.38 94 GLU B N 1
ATOM 1603 C CA . GLU B 1 94 ? 8.906 -6.059 1.174 1 88.38 94 GLU B CA 1
ATOM 1604 C C . GLU B 1 94 ? 7.758 -7.035 0.954 1 88.38 94 GLU B C 1
ATOM 1606 O O . GLU B 1 94 ? 7.887 -8.227 1.235 1 88.38 94 GLU B O 1
ATOM 1611 N N . LYS B 1 95 ? 6.68 -6.508 0.517 1 89.5 95 LYS B N 1
ATOM 1612 C CA . LYS B 1 95 ? 5.52 -7.355 0.254 1 89.5 95 LYS B CA 1
ATOM 1613 C C . LYS 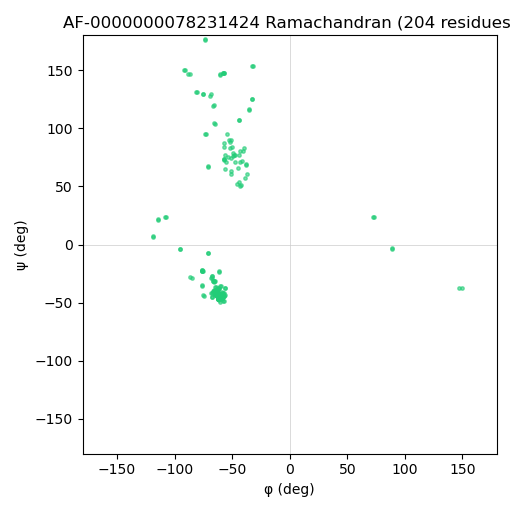B 1 95 ? 5.824 -8.383 -0.834 1 89.5 95 LYS B C 1
ATOM 1615 O O . LYS B 1 95 ? 5.441 -9.547 -0.72 1 89.5 95 LYS B O 1
ATOM 1620 N N . VAL B 1 96 ? 6.438 -7.91 -1.898 1 92.31 96 VAL B N 1
ATOM 1621 C CA . VAL B 1 96 ? 6.781 -8.812 -2.994 1 92.31 96 VAL B CA 1
ATOM 1622 C C . VAL B 1 96 ? 7.723 -9.906 -2.49 1 92.31 96 VAL B C 1
ATOM 1624 O O . VAL B 1 96 ? 7.527 -11.086 -2.789 1 92.31 96 VAL B O 1
ATOM 1627 N N . LYS B 1 97 ? 8.711 -9.492 -1.719 1 91.12 97 LYS B N 1
ATOM 1628 C CA . LYS B 1 97 ? 9.633 -10.469 -1.147 1 91.12 97 LYS B CA 1
ATOM 1629 C C . LYS B 1 97 ? 8.898 -11.484 -0.281 1 91.12 97 LYS B C 1
ATOM 1631 O O . LYS B 1 97 ? 9.164 -12.688 -0.369 1 91.12 97 LYS B O 1
ATOM 1636 N N . ALA B 1 98 ? 8.023 -10.984 0.548 1 88.56 98 ALA B N 1
ATOM 1637 C CA . ALA B 1 98 ? 7.234 -11.867 1.408 1 88.56 98 ALA B CA 1
ATOM 1638 C C . ALA B 1 98 ? 6.41 -12.852 0.582 1 88.56 98 ALA B C 1
ATOM 1640 O O . ALA B 1 98 ? 6.273 -14.016 0.949 1 88.56 98 ALA B O 1
ATOM 1641 N N . MET B 1 99 ? 5.828 -12.32 -0.51 1 90.06 99 MET B N 1
ATOM 1642 C CA . MET B 1 99 ? 5.047 -13.172 -1.402 1 90.06 99 MET B CA 1
ATOM 1643 C C . MET B 1 99 ? 5.922 -14.258 -2.025 1 90.06 99 MET B C 1
ATOM 1645 O O . MET B 1 99 ? 5.531 -15.422 -2.074 1 90.06 99 MET B O 1
ATOM 1649 N N . MET B 1 100 ? 7.062 -13.906 -2.467 1 91.25 100 MET B N 1
ATOM 1650 C CA . MET B 1 100 ? 7.996 -14.852 -3.072 1 91.25 100 MET B CA 1
ATOM 1651 C C . MET B 1 100 ? 8.398 -15.93 -2.072 1 91.25 100 MET B C 1
ATOM 1653 O O . MET B 1 100 ? 8.516 -17.109 -2.432 1 91.25 100 MET B O 1
ATOM 1657 N N . ASP B 1 101 ? 8.57 -15.578 -0.833 1 88.06 101 ASP B N 1
ATOM 1658 C CA . ASP B 1 101 ? 8.945 -16.516 0.224 1 88.06 101 ASP B CA 1
ATOM 1659 C C . ASP B 1 101 ? 7.828 -17.516 0.479 1 88.06 101 ASP B C 1
ATOM 1661 O O . ASP B 1 101 ? 8.102 -18.672 0.815 1 88.06 101 ASP B O 1
ATOM 1665 N N . LYS B 1 102 ? 6.66 -17.094 0.283 1 86.81 102 LYS B N 1
ATOM 1666 C CA . LYS B 1 102 ? 5.516 -17.969 0.529 1 86.81 102 LYS B CA 1
ATOM 1667 C C . LYS B 1 102 ? 5.352 -18.984 -0.59 1 86.81 102 LYS B C 1
ATOM 1669 O O . LYS B 1 102 ? 4.789 -20.062 -0.376 1 86.81 102 LYS B O 1
ATOM 1674 N N . VAL B 1 103 ? 5.633 -18.625 -1.791 1 89.38 103 VAL B N 1
ATOM 1675 C CA . VAL B 1 103 ? 5.438 -19.484 -2.955 1 89.38 103 VAL B CA 1
ATOM 1676 C C . VAL B 1 103 ? 6.652 -20.391 -3.145 1 89.38 103 VAL B C 1
ATOM 1678 O O . VAL B 1 103 ? 6.535 -21.5 -3.682 1 89.38 103 VAL B O 1
ATOM 1681 N N . SER B 1 104 ? 7.852 -20.047 -2.766 1 75.44 104 SER B N 1
ATOM 1682 C CA . SER B 1 104 ? 9.031 -20.906 -2.883 1 75.44 104 SER B CA 1
ATOM 1683 C C . SER B 1 104 ? 8.992 -22.047 -1.875 1 75.44 104 SER B C 1
ATOM 1685 O O . SER B 1 104 ? 8.422 -21.906 -0.791 1 75.44 104 SER B O 1
#

Organism: Teladorsagia circumcincta (NCBI:txid45464)

InterPro domains:
  IPR003677 SXP/RAL-2 family protein Ani s 5-like, cation-binding domain [PF02520] (42-101)
  IPR052823 SXP/RAL-2-related [PTHR21593] (9-102)

Sequence (208 aa):
MNTTLFVLLAACAMLYTVFAPPPPGCQRPPKPEFLDNANETVRKEFFDIVKKHGVPPEQKRAQVIEWAKKYGLEEQAKQHEEKVHEEQARQHEEKVKAMMDKVSMNTTLFVLLAACAMLYTVFAPPPPGCQRPPKPEFLDNANETVRKEFFDIVKKHGVPPEQKRAQVIEWAKKYGLEEQAKQHEEKVHEEQARQHEEKVKAMMDKVS